Protein AF-A0A7S3UPH7-F1 (afdb_monomer)

Structure (mmCIF, N/CA/C/O backbone):
data_AF-A0A7S3UPH7-F1
#
_entry.id   AF-A0A7S3UPH7-F1
#
loop_
_atom_site.group_PDB
_atom_site.id
_atom_site.type_symbol
_atom_site.label_atom_id
_atom_site.label_alt_id
_atom_site.label_comp_id
_atom_site.label_asym_id
_atom_site.label_entity_id
_atom_site.label_seq_id
_atom_site.pdbx_PDB_ins_code
_atom_site.Cartn_x
_atom_site.Cartn_y
_atom_site.Cartn_z
_atom_site.occupancy
_atom_site.B_iso_or_equiv
_atom_site.auth_seq_id
_atom_site.auth_comp_id
_atom_site.auth_asym_id
_atom_site.auth_atom_id
_atom_site.pdbx_PDB_model_num
ATOM 1 N N . LEU A 1 1 ? -12.025 -10.334 21.588 1.00 50.66 1 LEU A N 1
ATOM 2 C CA . LEU A 1 1 ? -11.252 -10.452 22.847 1.00 50.66 1 LEU A CA 1
ATOM 3 C C . LEU A 1 1 ? -9.877 -9.791 22.739 1.00 50.66 1 LEU A C 1
ATOM 5 O O . LEU A 1 1 ? -9.652 -8.838 23.464 1.00 50.66 1 LEU A O 1
ATOM 9 N N . LEU A 1 2 ? -9.001 -10.217 21.817 1.00 60.66 2 LEU A N 1
ATOM 10 C CA . LEU A 1 2 ? -7.631 -9.678 21.707 1.00 60.66 2 LEU A CA 1
ATOM 11 C C . LEU A 1 2 ? -7.563 -8.175 21.372 1.00 60.66 2 LEU A C 1
ATOM 13 O O . LEU A 1 2 ? -6.743 -7.466 21.940 1.00 60.66 2 LEU A O 1
ATOM 17 N N . ARG A 1 3 ? -8.480 -7.670 20.536 1.00 70.00 3 ARG A N 1
ATOM 18 C CA . ARG A 1 3 ? -8.584 -6.235 20.213 1.00 70.00 3 ARG A CA 1
ATOM 19 C C . ARG A 1 3 ? -8.803 -5.348 21.447 1.00 70.00 3 ARG A C 1
ATOM 21 O O . ARG A 1 3 ? -8.104 -4.363 21.609 1.00 70.00 3 ARG A O 1
ATOM 28 N N . HIS A 1 4 ? -9.738 -5.711 22.326 1.00 75.38 4 HIS A N 1
ATOM 29 C CA . HIS A 1 4 ? -10.069 -4.894 23.504 1.00 75.38 4 HIS A CA 1
ATOM 30 C C . HIS A 1 4 ? -8.914 -4.873 24.514 1.00 75.38 4 HIS A C 1
ATOM 32 O O . HIS A 1 4 ? -8.723 -3.888 25.217 1.00 75.38 4 HIS A O 1
ATOM 38 N N . LEU A 1 5 ? -8.132 -5.958 24.570 1.00 76.75 5 LEU A N 1
ATOM 39 C CA . LEU A 1 5 ? -6.923 -6.008 25.385 1.00 76.75 5 LEU A CA 1
ATOM 40 C C . LEU A 1 5 ? -5.846 -5.071 24.822 1.00 76.75 5 LEU A C 1
ATOM 42 O O . LEU A 1 5 ? -5.235 -4.327 25.576 1.00 76.75 5 LEU A O 1
ATOM 46 N N . ALA A 1 6 ? -5.655 -5.054 23.500 1.00 82.75 6 ALA A N 1
ATOM 47 C CA . ALA A 1 6 ? -4.707 -4.139 22.869 1.00 82.75 6 ALA A CA 1
ATOM 48 C C . ALA A 1 6 ? -5.122 -2.665 22.999 1.00 82.75 6 ALA A C 1
ATOM 50 O O . ALA A 1 6 ? -4.272 -1.823 23.248 1.00 82.75 6 ALA A O 1
ATOM 51 N N . GLU A 1 7 ? -6.415 -2.343 22.900 1.00 86.38 7 GLU A N 1
ATOM 52 C CA . GLU A 1 7 ? -6.912 -0.978 23.136 1.00 86.38 7 GLU A CA 1
ATOM 53 C C . GLU A 1 7 ? -6.611 -0.495 24.569 1.00 86.38 7 GLU A C 1
ATOM 55 O O . GLU A 1 7 ? -6.237 0.662 24.754 1.00 86.38 7 GLU A O 1
ATOM 60 N N . HIS A 1 8 ? -6.707 -1.380 25.571 1.00 85.75 8 HIS A N 1
ATOM 61 C CA . HIS A 1 8 ? -6.351 -1.063 26.960 1.00 85.75 8 HIS A CA 1
ATOM 62 C C . HIS A 1 8 ? -4.856 -0.739 27.128 1.00 85.75 8 HIS A C 1
ATOM 64 O O . HIS A 1 8 ? -4.502 0.193 27.846 1.00 85.75 8 HIS A O 1
ATOM 70 N N . GLU A 1 9 ? -3.987 -1.468 26.424 1.00 89.56 9 GLU A N 1
ATOM 71 C CA . GLU A 1 9 ? -2.529 -1.275 26.454 1.00 89.56 9 GLU A CA 1
ATOM 72 C C . GLU A 1 9 ? -2.035 -0.159 25.512 1.00 89.56 9 GLU A C 1
ATOM 74 O O . GLU A 1 9 ? -0.846 0.155 25.487 1.00 89.56 9 GLU A O 1
ATOM 79 N N . MET A 1 10 ? -2.927 0.475 24.742 1.00 94.31 10 MET A N 1
ATOM 80 C CA . MET A 1 10 ? -2.599 1.566 23.813 1.00 94.31 10 MET A CA 1
ATOM 81 C C . MET A 1 10 ? -3.372 2.856 24.149 1.00 94.31 10 MET A C 1
ATOM 83 O O . MET A 1 10 ? -4.070 3.407 23.288 1.00 94.31 10 MET A O 1
ATOM 87 N N . PRO A 1 11 ? -3.244 3.389 25.384 1.00 94.50 11 PRO A N 1
ATOM 88 C CA . PRO A 1 11 ? -4.048 4.517 25.853 1.00 94.50 11 PRO A CA 1
ATOM 89 C C . PRO A 1 11 ? -3.832 5.789 25.028 1.00 94.50 11 PRO A C 1
ATOM 91 O O . PRO A 1 11 ? -4.777 6.550 24.847 1.00 94.50 11 PRO A O 1
ATOM 94 N N . GLY A 1 12 ? -2.630 5.994 24.476 1.00 96.06 12 GLY A N 1
ATOM 95 C CA . GLY A 1 12 ? -2.332 7.136 23.609 1.00 96.06 12 GLY A CA 1
ATOM 96 C C . GLY A 1 12 ? -3.228 7.175 22.370 1.00 96.06 12 GLY A C 1
ATOM 97 O O . GLY A 1 12 ? -3.894 8.176 22.133 1.00 96.06 12 GLY A O 1
ATOM 98 N N . LEU A 1 13 ? -3.340 6.058 21.639 1.00 95.81 13 LEU A N 1
ATOM 99 C CA . LEU A 1 13 ? -4.222 5.975 20.469 1.00 95.81 13 LEU A CA 1
ATOM 100 C C . LEU A 1 13 ? -5.694 6.131 20.856 1.00 95.81 13 LEU A C 1
ATOM 102 O O . LEU A 1 13 ? -6.461 6.756 20.125 1.00 95.81 13 LEU A O 1
ATOM 106 N N . MET A 1 14 ? -6.102 5.581 22.002 1.00 97.12 14 MET A N 1
ATOM 107 C CA . MET A 1 14 ? -7.482 5.728 22.467 1.00 97.12 14 MET A CA 1
ATOM 108 C C . MET A 1 14 ? -7.807 7.180 22.804 1.00 97.12 14 MET A C 1
ATOM 110 O O . MET A 1 14 ? -8.900 7.644 22.483 1.00 97.12 14 MET A O 1
ATOM 114 N N . GLU A 1 15 ? -6.868 7.911 23.401 1.00 97.25 15 GLU A N 1
ATOM 115 C CA . GLU A 1 15 ? -7.044 9.332 23.682 1.00 97.25 15 GLU A CA 1
ATOM 116 C C . GLU A 1 15 ? -7.050 10.163 22.397 1.00 97.25 15 GLU A C 1
ATOM 118 O O . GLU A 1 15 ? -7.950 10.977 22.219 1.00 97.25 15 GLU A O 1
ATOM 123 N N . THR A 1 16 ? -6.175 9.862 21.430 1.00 97.44 16 THR A N 1
ATOM 124 C CA . THR A 1 16 ? -6.208 10.487 20.096 1.00 97.44 16 THR A CA 1
ATOM 125 C C . THR A 1 16 ? -7.573 10.324 19.424 1.00 97.44 16 THR A C 1
ATOM 127 O O . THR A 1 16 ? -8.103 11.282 18.858 1.00 97.44 16 THR A O 1
ATOM 130 N N . ARG A 1 17 ? -8.189 9.134 19.510 1.00 97.31 17 ARG A N 1
ATOM 131 C CA . ARG A 1 17 ? -9.547 8.910 18.982 1.00 97.31 17 ARG A CA 1
ATOM 132 C C . ARG A 1 17 ? -10.585 9.779 19.688 1.00 97.31 17 ARG A C 1
ATOM 134 O O . ARG A 1 17 ? -11.460 10.321 19.019 1.00 97.31 17 ARG A O 1
ATOM 141 N N . LYS A 1 18 ? -10.517 9.906 21.017 1.00 97.12 18 LYS A N 1
ATOM 142 C CA . LYS A 1 18 ? -11.463 10.736 21.782 1.00 97.12 18 LYS A CA 1
ATOM 143 C C . LYS A 1 18 ? -11.302 12.217 21.463 1.00 97.12 18 LYS A C 1
ATOM 145 O O . LYS A 1 18 ? -12.300 12.896 21.247 1.00 97.12 18 LYS A O 1
ATOM 150 N N . GLU A 1 19 ? -10.064 12.694 21.428 1.00 97.88 19 GLU A N 1
ATOM 151 C CA . GLU A 1 19 ? -9.736 14.104 21.236 1.00 97.88 19 GLU A CA 1
ATOM 152 C C . GLU A 1 19 ? -10.062 14.568 19.810 1.00 97.88 19 GLU A C 1
ATOM 154 O O . GLU A 1 19 ? -10.733 15.583 19.623 1.00 97.88 19 GLU A O 1
ATOM 159 N N . TYR A 1 20 ? -9.656 13.798 18.796 1.00 97.94 20 TYR A N 1
ATOM 160 C CA . TYR A 1 20 ? -9.720 14.231 17.396 1.00 97.94 20 TYR A CA 1
ATOM 161 C C . TYR A 1 20 ? -10.798 13.536 16.563 1.00 97.94 20 TYR A C 1
ATOM 163 O O . TYR A 1 20 ? -11.095 13.981 15.453 1.00 97.94 20 TYR A O 1
ATOM 171 N N . GLY A 1 21 ? -11.432 12.480 17.080 1.00 97.31 21 GLY A N 1
ATOM 172 C CA . GLY A 1 21 ? -12.428 11.706 16.337 1.00 97.31 21 GLY A CA 1
ATOM 173 C C . GLY A 1 21 ? -13.601 12.556 15.853 1.00 97.31 21 GLY A C 1
ATOM 174 O O . GLY A 1 21 ? -13.990 12.457 14.697 1.00 97.31 21 GLY A O 1
ATOM 175 N N . ALA A 1 22 ? -14.132 13.467 16.673 1.00 97.75 22 ALA A N 1
ATOM 176 C CA . ALA A 1 22 ? -15.233 14.337 16.243 1.00 97.75 22 ALA A CA 1
ATOM 177 C C . ALA A 1 22 ? -14.817 15.346 15.154 1.00 97.75 22 ALA A C 1
ATOM 179 O O . ALA A 1 22 ? -15.627 15.700 14.298 1.00 97.75 22 ALA A O 1
ATOM 180 N N . ALA A 1 23 ? -13.557 15.792 15.172 1.00 98.06 23 ALA A N 1
ATOM 181 C CA . ALA A 1 23 ? -13.029 16.762 14.216 1.00 98.06 23 ALA A CA 1
ATOM 182 C C . ALA A 1 23 ? -12.715 16.145 12.842 1.00 98.06 23 ALA A C 1
ATOM 184 O O . ALA A 1 23 ? -12.657 16.877 11.857 1.00 98.06 23 ALA A O 1
ATOM 185 N N . GLN A 1 24 ? -12.542 14.817 12.769 1.00 97.94 24 GLN A N 1
ATOM 186 C CA . GLN A 1 24 ? -12.209 14.078 11.544 1.00 97.94 24 GLN A CA 1
ATOM 187 C C . GLN A 1 24 ? -11.037 14.714 10.760 1.00 97.94 24 GLN A C 1
ATOM 189 O O . GLN A 1 24 ? -11.186 15.034 9.576 1.00 97.94 24 GLN A O 1
ATOM 194 N N . PRO A 1 25 ? -9.867 14.941 11.390 1.00 97.75 25 PRO A N 1
ATOM 195 C CA . PRO A 1 25 ? -8.776 15.700 10.774 1.00 97.75 25 PRO A CA 1
ATOM 196 C C . PRO A 1 25 ? -8.183 15.031 9.526 1.00 97.75 25 PRO A C 1
ATOM 198 O O . PRO A 1 25 ? -7.598 15.714 8.691 1.00 97.75 25 PRO A O 1
ATOM 201 N N . LEU A 1 26 ? -8.347 13.714 9.376 1.00 97.81 26 LEU A N 1
ATOM 202 C CA . LEU A 1 26 ? -7.857 12.948 8.229 1.00 97.81 26 LEU A CA 1
ATOM 203 C C . LEU A 1 26 ? -8.949 12.702 7.180 1.00 97.81 26 LEU A C 1
ATOM 205 O O . LEU A 1 26 ? -8.767 11.892 6.270 1.00 97.81 26 LEU A O 1
ATOM 209 N N . LYS A 1 27 ? -10.093 13.390 7.275 1.00 98.00 27 LYS A N 1
ATOM 210 C CA . LYS A 1 27 ? -11.188 13.237 6.316 1.00 98.00 27 LYS A CA 1
ATOM 211 C C . LYS A 1 27 ? -10.717 13.502 4.887 1.00 98.00 27 LYS A C 1
ATOM 213 O O . LYS A 1 27 ? -10.291 14.602 4.549 1.00 98.00 27 LYS A O 1
ATOM 218 N N . GLY A 1 28 ? -10.875 12.492 4.033 1.00 95.81 28 GLY A N 1
ATOM 219 C CA . GLY A 1 28 ? -10.502 12.554 2.617 1.00 95.81 28 GLY A CA 1
ATOM 220 C C . GLY A 1 28 ? -9.034 12.227 2.328 1.00 95.81 28 GLY A C 1
ATOM 221 O O . GLY A 1 28 ? -8.675 12.128 1.154 1.00 95.81 28 GLY A O 1
ATOM 222 N N . VAL A 1 29 ? -8.219 12.007 3.364 1.00 97.06 29 VAL A N 1
ATOM 223 C CA . VAL A 1 29 ? -6.821 11.580 3.241 1.00 97.06 29 VAL A CA 1
ATOM 224 C C . VAL A 1 29 ? -6.769 10.073 2.985 1.00 97.06 29 VAL A C 1
ATOM 226 O O . VAL A 1 29 ? -7.408 9.283 3.685 1.00 97.06 29 VAL A O 1
ATOM 229 N N . ASN A 1 30 ? -6.011 9.674 1.968 1.00 97.56 30 ASN A N 1
ATOM 230 C CA . ASN A 1 30 ? -5.760 8.286 1.594 1.00 97.56 30 ASN A CA 1
ATOM 231 C C . ASN A 1 30 ? -4.386 7.874 2.130 1.00 97.56 30 ASN A C 1
ATOM 233 O O . ASN A 1 30 ? -3.373 8.444 1.726 1.00 97.56 30 ASN A O 1
ATOM 237 N N . ILE A 1 31 ? -4.352 6.906 3.042 1.00 98.00 31 ILE A N 1
ATOM 238 C CA . ILE A 1 31 ? -3.128 6.487 3.731 1.00 98.00 31 ILE A CA 1
ATOM 239 C C . ILE A 1 31 ? -2.794 5.049 3.352 1.00 98.00 31 ILE A C 1
ATOM 241 O O . ILE A 1 31 ? -3.605 4.143 3.569 1.00 98.00 31 ILE A O 1
ATOM 245 N N . THR A 1 32 ? -1.595 4.840 2.813 1.00 98.44 32 THR A N 1
ATOM 246 C CA . THR A 1 32 ? -1.023 3.498 2.660 1.00 98.44 32 THR A CA 1
ATOM 247 C C . THR A 1 32 ? -0.074 3.216 3.821 1.00 98.44 32 THR A C 1
ATOM 249 O O . THR A 1 32 ? 0.809 4.022 4.094 1.00 98.44 32 THR A O 1
ATOM 252 N N . GLY A 1 33 ? -0.244 2.081 4.495 1.00 97.31 33 GLY A N 1
ATOM 253 C CA . GLY A 1 33 ? 0.690 1.601 5.513 1.00 97.31 33 GLY A CA 1
ATOM 254 C C . GLY A 1 33 ? 1.460 0.359 5.068 1.00 97.31 33 GLY A C 1
ATOM 255 O O . GLY A 1 33 ? 0.881 -0.527 4.438 1.00 97.31 33 GLY A O 1
ATOM 256 N N . SER A 1 34 ? 2.739 0.301 5.433 1.00 96.12 34 SER A N 1
ATOM 257 C CA . SER A 1 34 ? 3.648 -0.838 5.263 1.00 96.12 34 SER A CA 1
ATOM 258 C C . SER A 1 34 ? 4.356 -1.109 6.592 1.00 96.12 34 SER A C 1
ATOM 260 O O . SER A 1 34 ? 5.519 -0.777 6.789 1.00 96.12 34 SER A O 1
ATOM 262 N N . LEU A 1 35 ? 3.593 -1.632 7.554 1.00 95.44 35 LEU A N 1
ATOM 263 C CA . LEU A 1 35 ? 4.048 -1.984 8.905 1.00 95.44 35 LEU A CA 1
ATOM 264 C C . LEU A 1 35 ? 3.620 -3.413 9.205 1.00 95.44 35 LEU A C 1
ATOM 266 O O . LEU A 1 35 ? 2.580 -3.854 8.712 1.00 95.44 35 LEU A O 1
ATOM 270 N N . HIS A 1 36 ? 4.339 -4.096 10.096 1.00 96.06 36 HIS A N 1
ATOM 271 C CA . HIS A 1 36 ? 3.973 -5.424 10.592 1.00 96.06 36 HIS A CA 1
ATOM 272 C C . HIS A 1 36 ? 2.469 -5.538 10.891 1.00 96.06 36 HIS A C 1
ATOM 274 O O . HIS A 1 36 ? 1.948 -4.845 11.769 1.00 96.06 36 HIS A O 1
ATOM 280 N N . MET A 1 37 ? 1.750 -6.425 10.196 1.00 95.94 37 MET A N 1
ATOM 281 C CA . MET A 1 37 ? 0.291 -6.541 10.333 1.00 95.94 37 MET A CA 1
ATOM 282 C C . MET A 1 37 ? -0.098 -7.346 11.586 1.00 95.94 37 MET A C 1
ATOM 284 O O . MET A 1 37 ? -0.436 -8.530 11.528 1.00 95.94 37 MET A O 1
ATOM 288 N N . THR A 1 38 ? -0.035 -6.689 12.743 1.00 95.06 38 THR A N 1
ATOM 289 C CA . THR A 1 38 ? -0.293 -7.251 14.080 1.00 95.06 38 THR A CA 1
ATOM 290 C C . THR A 1 38 ? -1.595 -6.724 14.690 1.00 95.06 38 THR A C 1
ATOM 292 O O . THR A 1 38 ? -2.251 -5.843 14.130 1.00 95.06 38 THR A O 1
ATOM 295 N N . ILE A 1 39 ? -1.981 -7.229 15.868 1.00 93.81 39 ILE A N 1
ATOM 296 C CA . ILE A 1 39 ? -3.110 -6.678 16.634 1.00 93.81 39 ILE A CA 1
ATOM 297 C C . ILE A 1 39 ? -2.900 -5.184 16.940 1.00 93.81 39 ILE A C 1
ATOM 299 O O . ILE A 1 39 ? -3.838 -4.403 16.796 1.00 93.81 39 ILE A O 1
ATOM 303 N N . GLN A 1 40 ? -1.689 -4.781 17.333 1.00 94.38 40 GLN A N 1
ATOM 304 C CA . GLN A 1 40 ? -1.347 -3.395 17.670 1.00 94.38 40 GLN A CA 1
ATOM 305 C C . GLN A 1 40 ? -1.487 -2.482 16.449 1.00 94.38 40 GLN A C 1
ATOM 307 O O . GLN A 1 40 ? -2.102 -1.419 16.526 1.00 94.38 40 GLN A O 1
ATOM 312 N N . THR A 1 41 ? -1.007 -2.942 15.294 1.00 95.38 41 THR A N 1
ATOM 313 C CA . THR A 1 41 ? -1.194 -2.246 14.014 1.00 95.38 41 THR A CA 1
ATOM 314 C C . THR A 1 41 ? -2.669 -2.160 13.636 1.00 95.38 41 THR A C 1
ATOM 316 O O . THR A 1 41 ? -3.114 -1.138 13.125 1.00 95.38 41 THR A O 1
ATOM 319 N N . GLY A 1 42 ? -3.473 -3.173 13.969 1.00 95.50 42 GLY A N 1
ATOM 320 C CA . GLY A 1 42 ? -4.927 -3.090 13.842 1.00 95.50 42 GLY A CA 1
ATOM 321 C C . GLY A 1 42 ? -5.531 -1.909 14.617 1.00 95.50 42 GLY A C 1
ATOM 322 O O . GLY A 1 42 ? -6.370 -1.185 14.081 1.00 95.50 42 GLY A O 1
ATOM 323 N N . VAL A 1 43 ? -5.061 -1.651 15.843 1.00 96.50 43 VAL A N 1
ATOM 324 C CA . VAL A 1 43 ? -5.488 -0.484 16.638 1.00 96.50 43 VAL A CA 1
ATOM 325 C C . VAL A 1 43 ? -5.036 0.828 15.985 1.00 96.50 43 VAL A C 1
ATOM 327 O O . VAL A 1 43 ? -5.800 1.797 15.970 1.00 96.50 43 VAL A O 1
ATOM 330 N N . LEU A 1 44 ? -3.838 0.883 15.401 1.00 96.94 44 LEU A N 1
ATOM 331 C CA . LEU A 1 44 ? -3.386 2.043 14.625 1.00 96.94 44 LEU A CA 1
ATOM 332 C C . LEU A 1 44 ? -4.285 2.299 13.403 1.00 96.94 44 LEU A C 1
ATOM 334 O O . LEU A 1 44 ? -4.813 3.401 13.266 1.00 96.94 44 LEU A O 1
ATOM 338 N N . ILE A 1 45 ? -4.531 1.283 12.571 1.00 97.44 45 ILE A N 1
ATOM 339 C CA . ILE A 1 45 ? -5.388 1.368 11.373 1.00 97.44 45 ILE A CA 1
ATOM 340 C C . ILE A 1 45 ? -6.776 1.903 11.726 1.00 97.44 45 ILE A C 1
ATOM 342 O O . ILE A 1 45 ? -7.276 2.844 11.111 1.00 97.44 45 ILE A O 1
ATOM 346 N N . GLU A 1 46 ? -7.396 1.329 12.754 1.00 96.88 46 GLU A N 1
ATOM 347 C CA . GLU A 1 46 ? -8.710 1.764 13.218 1.00 96.88 46 GLU A CA 1
ATOM 348 C C . GLU A 1 46 ? -8.690 3.180 13.800 1.00 96.88 46 GLU A C 1
ATOM 350 O O . GLU A 1 46 ? -9.701 3.870 13.744 1.00 96.88 46 GLU A O 1
ATOM 355 N N . THR A 1 47 ? -7.557 3.638 14.339 1.00 97.62 47 THR A N 1
ATOM 356 C CA . THR A 1 47 ? -7.402 5.029 14.784 1.00 97.62 47 THR A CA 1
ATOM 357 C C . THR A 1 47 ? -7.377 5.973 13.590 1.00 97.62 47 THR A C 1
ATOM 359 O O . THR A 1 47 ? -8.128 6.941 13.578 1.00 97.62 47 THR A O 1
ATOM 362 N N . LEU A 1 48 ? -6.591 5.670 12.554 1.00 98.12 48 LEU A N 1
ATOM 363 C CA . LEU A 1 48 ? -6.550 6.466 11.322 1.00 98.12 48 LEU A CA 1
ATOM 364 C C . LEU A 1 48 ? -7.939 6.562 10.673 1.00 98.12 48 LEU A C 1
ATOM 366 O O . LEU A 1 48 ? -8.386 7.654 10.317 1.00 98.12 48 LEU A O 1
ATOM 370 N N . GLN A 1 49 ? -8.651 5.435 10.593 1.00 97.75 49 GLN A N 1
ATOM 371 C CA . GLN A 1 49 ? -10.028 5.395 10.102 1.00 97.75 49 GLN A CA 1
ATOM 372 C C . GLN A 1 49 ? -10.981 6.199 10.997 1.00 97.75 49 GLN A C 1
ATOM 374 O O . GLN A 1 49 ? -11.775 6.986 10.484 1.00 97.75 49 GLN A O 1
ATOM 379 N N . ALA A 1 50 ? -10.861 6.082 12.325 1.00 97.31 50 ALA A N 1
ATOM 380 C CA . ALA A 1 50 ? -11.674 6.845 13.270 1.00 97.31 50 ALA A CA 1
ATOM 381 C C . ALA A 1 50 ? -11.411 8.355 13.190 1.00 97.31 50 ALA A C 1
ATOM 383 O O . ALA A 1 50 ? -12.282 9.137 13.559 1.00 97.31 50 ALA A O 1
ATOM 384 N N . LEU A 1 51 ? -10.246 8.773 12.692 1.00 98.31 51 LEU A N 1
ATOM 385 C CA . LEU A 1 51 ? -9.897 10.167 12.404 1.00 98.31 51 LEU A CA 1
ATOM 386 C C . LEU A 1 51 ? -10.327 10.615 10.989 1.00 98.31 51 LEU A C 1
ATOM 388 O O . LEU A 1 51 ? -10.126 11.779 10.637 1.00 98.31 51 LEU A O 1
ATOM 392 N N . GLY A 1 52 ? -10.937 9.731 10.194 1.00 97.75 52 GLY A N 1
ATOM 393 C CA . GLY A 1 52 ? -11.551 10.030 8.895 1.00 97.75 52 GLY A CA 1
ATOM 394 C C . GLY A 1 52 ? -10.756 9.595 7.661 1.00 97.75 52 GLY A C 1
ATOM 395 O O . GLY A 1 52 ? -11.197 9.866 6.539 1.00 97.75 52 GLY A O 1
ATOM 396 N N . ALA A 1 53 ? -9.608 8.934 7.835 1.00 98.19 53 ALA A N 1
ATOM 397 C CA . ALA A 1 53 ? -8.793 8.468 6.718 1.00 98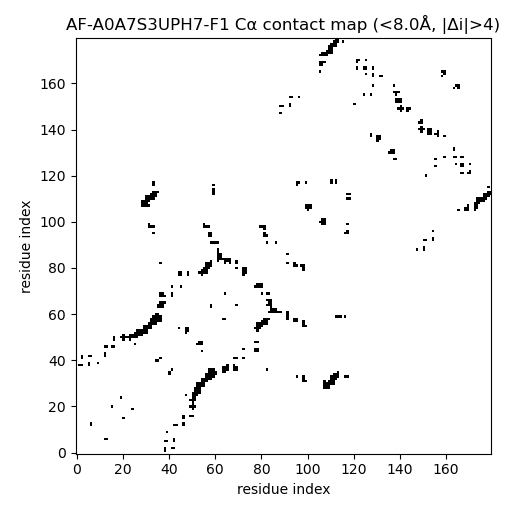.19 53 ALA A CA 1
ATOM 398 C C . ALA A 1 53 ? -9.447 7.291 5.979 1.00 98.19 53 ALA A C 1
ATOM 400 O O . ALA A 1 53 ? -10.134 6.457 6.571 1.00 98.19 53 ALA A O 1
ATOM 401 N N . THR A 1 54 ? -9.157 7.169 4.683 1.00 98.19 54 THR A N 1
ATOM 402 C CA . THR A 1 54 ? -9.301 5.892 3.969 1.00 98.19 54 THR A CA 1
ATOM 403 C C . THR A 1 54 ? -7.953 5.188 3.992 1.00 98.19 54 THR A C 1
ATOM 405 O O . THR A 1 54 ? -6.932 5.830 3.750 1.00 98.19 54 THR A O 1
ATOM 408 N N . VAL A 1 55 ? -7.931 3.885 4.284 1.00 98.38 55 VAL A N 1
ATOM 409 C CA . VAL A 1 55 ? -6.686 3.165 4.584 1.00 98.38 55 VAL A CA 1
ATOM 410 C C . VAL A 1 55 ? -6.520 1.915 3.711 1.00 98.38 55 VAL A C 1
ATOM 412 O O . VAL A 1 55 ? -7.461 1.136 3.515 1.00 98.38 55 VAL A O 1
ATOM 415 N N . ARG A 1 56 ? -5.301 1.710 3.205 1.00 98.56 56 ARG A N 1
ATOM 416 C CA . ARG A 1 56 ? -4.831 0.468 2.567 1.00 98.56 56 ARG A CA 1
ATOM 417 C C . ARG A 1 56 ? -3.547 0.013 3.259 1.00 98.56 56 ARG A C 1
ATOM 419 O O . ARG A 1 56 ? -2.748 0.858 3.645 1.00 98.56 56 ARG A O 1
ATOM 426 N N . TRP A 1 57 ? -3.352 -1.288 3.438 1.00 98.56 57 TRP A N 1
ATOM 427 C CA . TRP A 1 57 ? -2.260 -1.799 4.268 1.00 98.56 57 TRP A CA 1
ATOM 428 C C . TRP A 1 57 ? -1.625 -3.067 3.703 1.00 98.56 57 TRP A C 1
ATOM 430 O O . TRP A 1 57 ? -2.342 -3.957 3.239 1.00 98.56 57 TRP A O 1
ATOM 440 N N . CYS A 1 58 ? -0.303 -3.163 3.817 1.00 98.00 58 CYS A N 1
ATOM 441 C CA . CYS A 1 58 ? 0.479 -4.391 3.680 1.00 98.00 58 CYS A CA 1
ATOM 442 C C . CYS A 1 58 ? 1.412 -4.561 4.887 1.00 98.00 58 CYS A C 1
ATOM 444 O O . CYS A 1 58 ? 1.596 -3.642 5.687 1.00 98.00 58 CYS A O 1
ATOM 446 N N . SER A 1 59 ? 1.963 -5.761 5.046 1.00 96.06 59 SER A N 1
ATOM 447 C CA . SER A 1 59 ? 3.017 -6.011 6.031 1.00 96.06 59 SER A CA 1
ATOM 448 C C . SER A 1 59 ? 4.376 -5.561 5.482 1.00 96.06 59 SER A C 1
ATOM 450 O O . SER A 1 59 ? 4.545 -5.564 4.271 1.00 96.06 59 SER A O 1
ATOM 452 N N . CYS A 1 60 ? 5.343 -5.238 6.349 1.00 91.75 60 CYS A N 1
ATOM 453 C CA . CYS A 1 60 ? 6.753 -5.002 5.977 1.00 91.75 60 CYS A CA 1
ATOM 454 C C . CYS A 1 60 ? 7.652 -6.237 6.201 1.00 91.75 60 CYS A C 1
ATOM 456 O O . CYS A 1 60 ? 8.876 -6.174 6.120 1.00 91.75 60 CYS A O 1
ATOM 458 N N . ASN A 1 61 ? 7.063 -7.384 6.568 1.00 91.94 61 ASN A N 1
ATOM 459 C CA . ASN A 1 61 ? 7.810 -8.626 6.752 1.00 91.94 61 ASN A CA 1
ATOM 460 C C . ASN A 1 61 ? 6.921 -9.865 6.597 1.00 91.94 61 ASN A C 1
ATOM 462 O O . ASN A 1 61 ? 5.907 -9.995 7.300 1.00 91.94 61 ASN A O 1
ATOM 466 N N . ILE A 1 62 ? 7.392 -10.812 5.781 1.00 90.25 62 ILE A N 1
ATOM 467 C CA . ILE A 1 62 ? 6.701 -12.050 5.385 1.00 90.25 62 ILE A CA 1
ATOM 468 C C . ILE A 1 62 ? 6.269 -12.962 6.545 1.00 90.25 62 ILE A C 1
ATOM 470 O O . ILE A 1 62 ? 5.342 -13.756 6.403 1.00 90.25 62 ILE A O 1
ATOM 474 N N . PHE A 1 63 ? 6.893 -12.867 7.724 1.00 92.19 63 PHE A N 1
ATOM 475 C CA . PHE A 1 63 ? 6.559 -13.707 8.884 1.00 92.19 63 PHE A CA 1
ATOM 476 C C . PHE A 1 63 ? 5.804 -12.971 9.990 1.00 92.19 63 PHE A C 1
ATOM 478 O O . PHE A 1 63 ? 5.333 -13.606 10.941 1.00 92.19 63 PHE A O 1
ATOM 485 N N . SER A 1 64 ? 5.703 -11.648 9.901 1.00 90.12 64 SER A N 1
ATOM 486 C CA . SER A 1 64 ? 5.233 -10.810 11.009 1.00 90.12 64 SER A CA 1
ATOM 487 C C . SER A 1 64 ? 3.715 -10.705 11.116 1.00 90.12 64 SER A C 1
ATOM 489 O O . SER A 1 64 ? 3.197 -10.402 12.193 1.00 90.12 64 SER A O 1
ATOM 491 N N . THR A 1 65 ? 3.000 -11.007 10.032 1.00 94.31 65 THR A N 1
ATOM 492 C CA . THR A 1 65 ? 1.543 -10.941 10.002 1.00 94.31 65 THR A CA 1
ATOM 493 C C . THR A 1 65 ? 0.928 -11.873 11.045 1.00 94.31 65 THR A C 1
ATOM 495 O O . THR A 1 65 ? 1.306 -13.039 11.209 1.00 94.31 65 THR A O 1
ATOM 498 N N . GLN A 1 66 ? -0.051 -11.341 11.768 1.00 95.75 66 GLN A N 1
ATOM 499 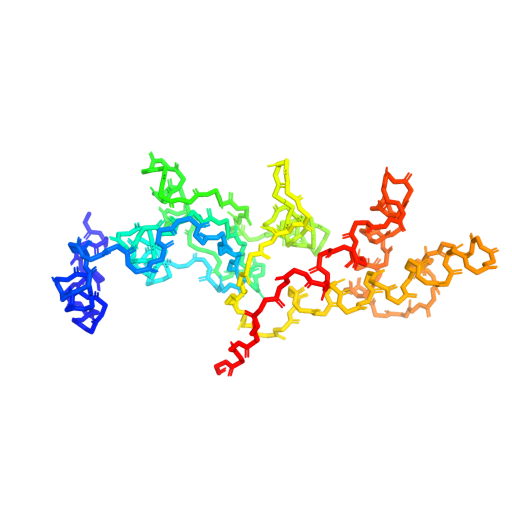C CA . GLN A 1 66 ? -0.977 -12.096 12.593 1.00 95.75 66 GLN A CA 1
ATOM 500 C C . GLN A 1 66 ? -2.295 -12.203 11.821 1.00 95.75 66 GLN A C 1
ATOM 502 O O . GLN A 1 66 ? -3.083 -11.260 11.812 1.00 95.75 66 GLN A O 1
ATOM 507 N N . ASP A 1 67 ? -2.559 -13.348 11.184 1.00 95.12 67 ASP A N 1
ATOM 508 C CA . ASP A 1 67 ? -3.681 -13.494 10.232 1.00 95.12 67 ASP A CA 1
ATOM 509 C C . ASP A 1 67 ? -5.048 -13.150 10.835 1.00 95.12 67 ASP A C 1
ATOM 511 O O . ASP A 1 67 ? -5.928 -12.608 10.169 1.00 95.12 67 ASP A O 1
ATOM 515 N N . HIS A 1 68 ? -5.230 -13.409 12.130 1.00 93.19 68 HIS A N 1
ATOM 516 C CA . HIS A 1 68 ? -6.451 -13.046 12.844 1.00 93.19 68 HIS A CA 1
ATOM 517 C C . HIS A 1 68 ? -6.616 -11.526 13.005 1.00 93.19 68 HIS A C 1
ATOM 519 O O . HIS A 1 68 ? -7.748 -11.046 13.004 1.00 93.19 68 HIS A O 1
ATOM 525 N N . ALA A 1 69 ? -5.522 -10.765 13.111 1.00 93.00 69 ALA A N 1
ATOM 526 C CA . ALA A 1 69 ? -5.557 -9.305 13.092 1.00 93.00 69 ALA A CA 1
ATOM 527 C C . ALA A 1 69 ? -5.883 -8.787 11.684 1.00 93.00 69 ALA A C 1
ATOM 529 O O . ALA A 1 69 ? -6.816 -8.000 11.531 1.00 93.00 69 ALA A O 1
ATOM 530 N N . ALA A 1 70 ? -5.191 -9.292 10.655 1.00 94.19 70 ALA A N 1
ATOM 531 C CA . ALA A 1 70 ? -5.447 -8.939 9.255 1.00 94.19 70 ALA A CA 1
ATOM 532 C C . ALA A 1 70 ? -6.911 -9.208 8.853 1.00 94.19 70 ALA A C 1
ATOM 534 O O . ALA A 1 70 ? -7.606 -8.324 8.348 1.00 94.19 70 ALA A O 1
ATOM 535 N N . SER A 1 71 ? -7.420 -10.403 9.170 1.00 94.81 71 SER A N 1
ATOM 536 C CA . SER A 1 71 ? -8.807 -10.797 8.904 1.00 94.81 71 SER A CA 1
ATOM 537 C C . SER A 1 71 ? -9.819 -9.932 9.661 1.00 94.81 71 SER A C 1
ATOM 539 O O . SER A 1 71 ? -10.851 -9.567 9.098 1.00 94.81 71 SER A O 1
ATOM 541 N N . ALA A 1 72 ? -9.535 -9.562 10.916 1.00 94.50 72 ALA A N 1
ATOM 542 C CA . ALA A 1 72 ? -10.420 -8.699 11.694 1.00 94.50 72 ALA A CA 1
ATOM 543 C C . ALA A 1 72 ? -10.556 -7.300 11.073 1.00 94.50 72 ALA A C 1
ATOM 545 O O . ALA A 1 72 ? -11.677 -6.806 10.963 1.00 94.50 72 ALA A O 1
ATOM 546 N N . ILE A 1 73 ? -9.450 -6.703 10.617 1.00 95.62 73 ILE A N 1
ATOM 547 C CA . ILE A 1 73 ? -9.445 -5.399 9.936 1.00 95.62 73 ILE A CA 1
ATOM 548 C C . ILE A 1 73 ? -10.204 -5.465 8.609 1.00 95.62 73 ILE A C 1
ATOM 550 O O . ILE A 1 73 ? -11.097 -4.651 8.367 1.00 95.62 73 ILE A O 1
ATOM 554 N N . ALA A 1 74 ? -9.926 -6.480 7.787 1.00 94.19 74 ALA A N 1
ATOM 555 C CA . ALA A 1 74 ? -10.627 -6.676 6.520 1.00 94.19 74 ALA A CA 1
ATOM 556 C C . ALA A 1 74 ? -12.141 -6.880 6.727 1.00 94.19 74 ALA A C 1
ATOM 558 O O . ALA A 1 74 ? -12.958 -6.265 6.041 1.00 94.19 74 ALA A O 1
ATOM 559 N N . LYS A 1 75 ? -12.533 -7.695 7.717 1.00 94.56 75 LYS A N 1
ATOM 560 C CA . LYS A 1 75 ? -13.942 -7.958 8.049 1.00 94.56 75 LYS A CA 1
ATOM 561 C C . LYS A 1 75 ? -14.655 -6.728 8.612 1.00 94.56 75 LYS A C 1
ATOM 563 O O . LYS A 1 75 ? -15.834 -6.537 8.325 1.00 94.56 75 LYS A O 1
ATOM 568 N N . ALA A 1 76 ? -13.964 -5.917 9.410 1.00 92.50 76 ALA A N 1
ATOM 569 C CA . ALA A 1 76 ? -14.492 -4.658 9.928 1.00 92.50 76 ALA A CA 1
ATOM 570 C C . ALA A 1 76 ? -14.584 -3.563 8.851 1.00 92.50 76 ALA A C 1
ATOM 572 O O . ALA A 1 76 ? -15.191 -2.526 9.105 1.00 92.50 76 ALA A O 1
ATOM 573 N N . GLN A 1 77 ? -13.996 -3.791 7.668 1.00 93.50 77 GLN A N 1
ATOM 574 C CA . GLN A 1 77 ? -13.923 -2.834 6.562 1.00 93.50 77 GLN A CA 1
ATOM 575 C C . GLN A 1 77 ? -13.274 -1.503 6.972 1.00 93.50 77 GLN A C 1
ATOM 577 O O . GLN A 1 77 ? -13.607 -0.442 6.447 1.00 93.50 77 GLN A O 1
ATOM 582 N N . THR A 1 78 ? -12.337 -1.556 7.922 1.00 92.62 78 THR A N 1
ATOM 583 C CA . THR A 1 78 ? -11.603 -0.377 8.400 1.00 92.62 78 THR A CA 1
ATOM 584 C C . THR A 1 78 ? -10.406 -0.051 7.507 1.00 92.62 78 THR A C 1
ATOM 586 O O . THR A 1 78 ? -10.014 1.109 7.423 1.00 92.62 78 THR A O 1
ATOM 589 N N . ALA A 1 79 ? -9.880 -1.043 6.780 1.00 97.00 79 ALA A N 1
ATOM 590 C CA . ALA A 1 79 ? -8.904 -0.873 5.706 1.00 97.00 79 ALA A CA 1
ATOM 591 C C . ALA A 1 79 ? -9.008 -1.997 4.663 1.00 97.00 79 ALA A C 1
ATOM 593 O O . ALA A 1 79 ? -9.518 -3.083 4.948 1.00 97.00 79 ALA A O 1
ATOM 594 N N . SER A 1 80 ? -8.467 -1.758 3.464 1.00 98.00 80 SER A N 1
ATOM 595 C CA . SER A 1 80 ? -8.103 -2.855 2.551 1.00 98.00 80 SER A CA 1
ATOM 596 C C . SER A 1 80 ? -6.756 -3.436 2.982 1.00 98.00 80 SER A C 1
ATOM 598 O O . SER A 1 80 ? -5.789 -2.683 3.063 1.00 98.00 80 SER A O 1
ATOM 600 N N . VAL A 1 81 ? -6.681 -4.740 3.247 1.00 97.62 81 VAL A N 1
ATOM 601 C CA . VAL A 1 81 ? -5.464 -5.397 3.755 1.00 97.62 81 VAL A CA 1
ATOM 602 C C . VAL A 1 81 ? -4.960 -6.428 2.751 1.00 97.62 81 VAL A C 1
ATOM 604 O O . VAL A 1 81 ? -5.724 -7.285 2.311 1.00 97.62 81 VAL A O 1
ATOM 607 N N . PHE A 1 82 ? -3.670 -6.348 2.435 1.00 98.25 82 PHE A N 1
ATOM 608 C CA . PHE A 1 82 ? -2.923 -7.278 1.590 1.00 98.25 82 PHE A CA 1
ATOM 609 C C . PHE A 1 82 ? -1.761 -7.812 2.425 1.00 98.25 82 PHE A C 1
ATOM 611 O O . PHE A 1 82 ? -0.661 -7.268 2.391 1.00 98.25 82 PHE A O 1
ATOM 618 N N . ALA A 1 83 ? -2.056 -8.775 3.29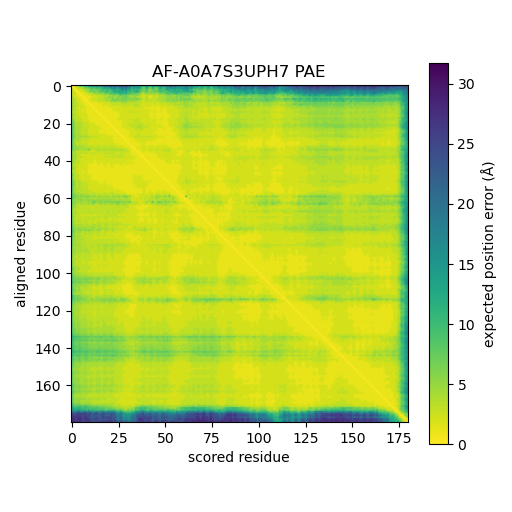5 1.00 97.81 83 ALA A N 1
ATOM 619 C CA . ALA A 1 83 ? -1.058 -9.374 4.169 1.00 97.81 83 ALA A CA 1
ATOM 620 C C . ALA A 1 83 ? -1.515 -10.752 4.666 1.00 97.81 83 ALA A C 1
ATOM 622 O O . ALA A 1 83 ? -2.664 -10.898 5.100 1.0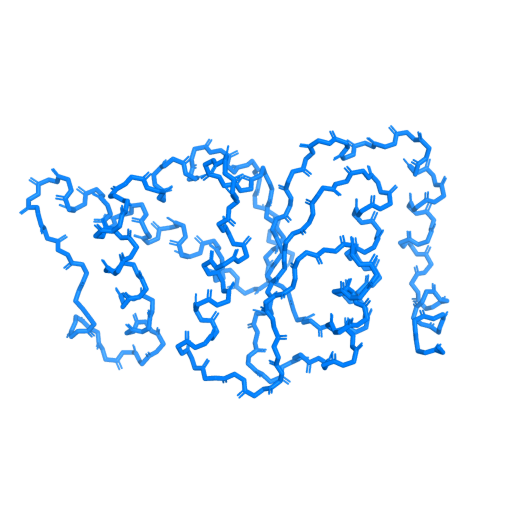0 97.81 83 ALA A O 1
ATOM 623 N N . TRP A 1 84 ? -0.611 -11.727 4.681 1.00 98.25 84 TRP A N 1
ATOM 624 C CA . TRP A 1 84 ? -0.763 -13.008 5.380 1.00 98.25 84 TRP A CA 1
ATOM 625 C C . TRP A 1 84 ? 0.575 -13.483 5.947 1.00 98.25 84 TRP A C 1
ATOM 627 O O . TRP A 1 84 ? 1.644 -12.967 5.628 1.00 98.25 84 TRP A O 1
ATOM 637 N N . LYS A 1 85 ? 0.537 -14.427 6.887 1.00 97.38 85 LYS A N 1
ATOM 638 C CA . LYS A 1 85 ? 1.749 -15.011 7.459 1.00 97.38 85 LYS A CA 1
ATOM 639 C C . LYS A 1 85 ? 2.336 -16.053 6.509 1.00 97.38 85 LYS A C 1
ATOM 641 O O . LYS A 1 85 ? 1.644 -16.981 6.100 1.00 97.38 85 LYS A O 1
ATOM 646 N N . GLY A 1 86 ? 3.640 -15.962 6.263 1.00 96.88 86 GLY A N 1
ATOM 647 C CA . GLY A 1 86 ? 4.372 -16.905 5.419 1.00 96.88 86 GLY A CA 1
ATOM 648 C C . GLY A 1 86 ? 4.280 -16.590 3.928 1.00 96.88 86 GLY A C 1
ATOM 649 O O . GLY A 1 86 ? 4.328 -17.521 3.131 1.00 96.88 86 GLY A O 1
ATOM 650 N N . GLU A 1 87 ? 4.139 -15.311 3.575 1.00 97.50 87 GLU A N 1
ATOM 651 C CA . GLU A 1 87 ? 4.262 -14.828 2.195 1.00 97.50 87 GLU A CA 1
ATOM 652 C C . GLU A 1 87 ? 5.584 -15.278 1.553 1.00 97.50 87 GLU A C 1
ATOM 654 O O . GLU A 1 87 ? 6.626 -15.357 2.219 1.00 97.50 87 GLU A O 1
ATOM 659 N N . THR A 1 88 ? 5.567 -15.528 0.244 1.00 98.12 88 THR A N 1
ATOM 660 C CA . THR A 1 88 ? 6.807 -15.522 -0.548 1.00 98.12 88 THR A CA 1
ATOM 661 C C . THR A 1 88 ? 7.286 -14.084 -0.786 1.00 98.12 88 THR A C 1
ATOM 663 O O . THR A 1 88 ? 6.550 -13.124 -0.559 1.00 98.12 88 THR A O 1
ATOM 666 N N . LEU A 1 89 ? 8.522 -13.899 -1.265 1.00 97.06 89 LEU A N 1
ATOM 667 C CA . LEU A 1 89 ? 9.012 -12.554 -1.606 1.00 97.06 89 LEU A CA 1
ATOM 668 C C . LEU A 1 89 ? 8.212 -11.935 -2.763 1.00 97.06 89 LEU A C 1
ATOM 670 O O . LEU A 1 89 ? 7.966 -10.734 -2.778 1.00 97.06 89 LEU A O 1
ATOM 674 N N . GLU A 1 90 ? 7.770 -12.743 -3.723 1.00 97.50 90 GLU A N 1
ATOM 675 C CA . GLU A 1 90 ? 6.921 -12.289 -4.823 1.00 97.50 90 GLU A CA 1
ATOM 676 C C . GLU A 1 90 ? 5.554 -11.812 -4.317 1.00 97.50 90 GLU A C 1
ATOM 678 O O . GLU A 1 90 ? 5.077 -10.755 -4.731 1.00 97.50 90 GLU A O 1
ATOM 683 N N . GLU A 1 91 ? 4.943 -12.561 -3.394 1.00 98.38 91 GLU A N 1
ATOM 684 C CA . GLU A 1 91 ? 3.678 -12.187 -2.753 1.00 98.38 91 GLU A CA 1
ATOM 685 C C . GLU A 1 91 ? 3.823 -10.907 -1.926 1.00 98.38 91 GLU A C 1
ATOM 687 O O . GLU A 1 91 ? 2.975 -10.022 -2.027 1.00 98.38 91 GLU A O 1
ATOM 692 N N . TYR A 1 92 ? 4.922 -10.770 -1.182 1.00 98.31 92 TYR A N 1
ATOM 693 C CA . TYR A 1 92 ? 5.252 -9.570 -0.415 1.00 98.31 92 TYR A CA 1
ATOM 694 C C . TYR A 1 92 ? 5.279 -8.314 -1.291 1.00 98.31 92 TYR A C 1
ATOM 696 O O . TYR A 1 92 ? 4.543 -7.356 -1.049 1.00 98.31 92 TYR A O 1
ATOM 704 N N . TRP A 1 93 ? 6.067 -8.330 -2.370 1.00 98.44 93 TRP A N 1
ATOM 705 C CA . TRP A 1 93 ? 6.170 -7.173 -3.263 1.00 98.44 93 TRP A CA 1
ATOM 706 C C . TRP A 1 93 ? 4.877 -6.916 -4.046 1.00 98.44 93 TRP A C 1
ATOM 708 O O . TRP A 1 93 ? 4.551 -5.758 -4.332 1.00 98.44 93 TRP A O 1
ATOM 718 N N . TRP A 1 94 ? 4.096 -7.961 -4.339 1.00 98.50 94 TRP A N 1
ATOM 719 C CA . TRP A 1 94 ? 2.743 -7.805 -4.869 1.00 98.50 94 TRP A CA 1
ATOM 720 C C . TRP A 1 94 ? 1.823 -7.099 -3.864 1.00 98.50 94 TRP A C 1
ATOM 722 O O . TRP A 1 94 ? 1.138 -6.144 -4.240 1.00 98.50 94 TRP A O 1
ATOM 732 N N . CYS A 1 95 ? 1.837 -7.506 -2.591 1.00 98.62 95 CYS A N 1
ATOM 733 C CA . CYS A 1 95 ? 1.077 -6.875 -1.511 1.00 98.62 95 CYS A CA 1
ATOM 734 C C . CYS A 1 95 ? 1.434 -5.390 -1.371 1.00 98.62 95 CYS A C 1
ATOM 736 O O . CYS A 1 95 ? 0.528 -4.552 -1.303 1.00 98.62 95 CYS A O 1
ATOM 738 N N . THR A 1 96 ? 2.725 -5.049 -1.420 1.00 98.50 96 THR A N 1
ATOM 739 C CA . THR A 1 96 ? 3.211 -3.660 -1.397 1.00 98.50 96 THR A CA 1
ATOM 740 C C . THR A 1 96 ? 2.656 -2.852 -2.571 1.00 98.50 96 THR A C 1
ATOM 742 O O . THR A 1 96 ? 2.109 -1.761 -2.377 1.00 98.50 96 THR A O 1
ATOM 745 N N . GLU A 1 97 ? 2.694 -3.393 -3.795 1.00 98.50 97 GLU A N 1
ATOM 746 C CA . GLU A 1 97 ? 2.088 -2.725 -4.952 1.00 98.50 97 GLU A CA 1
ATOM 747 C C . GLU A 1 97 ? 0.567 -2.55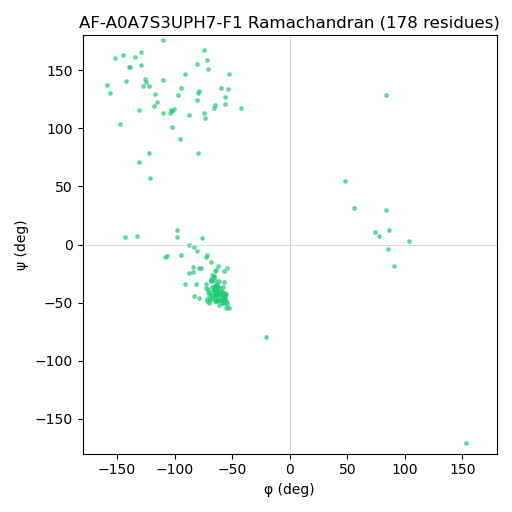4 -4.786 1.00 98.50 97 GLU A C 1
ATOM 749 O O . GLU A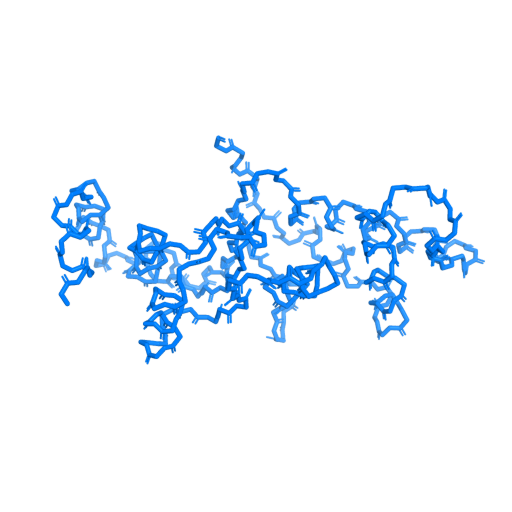 1 97 ? 0.032 -1.483 -5.096 1.00 98.50 97 GLU A O 1
ATOM 754 N N . GLN A 1 98 ? -0.148 -3.568 -4.287 1.00 98.50 98 GLN A N 1
ATOM 755 C CA . GLN A 1 98 ? -1.596 -3.477 -4.070 1.00 98.50 98 GLN A CA 1
ATOM 756 C C . GLN A 1 98 ? -1.955 -2.421 -3.020 1.00 98.50 98 GLN A C 1
ATOM 758 O O . GLN A 1 98 ? -2.911 -1.659 -3.217 1.00 98.50 98 GLN A O 1
ATOM 763 N N . ALA A 1 99 ? -1.196 -2.338 -1.927 1.00 98.31 99 ALA A N 1
ATOM 764 C CA . ALA A 1 99 ? -1.405 -1.347 -0.879 1.00 98.31 99 ALA A CA 1
ATOM 765 C C . ALA A 1 99 ? -1.172 0.085 -1.393 1.00 98.31 99 ALA A C 1
ATOM 767 O O . ALA A 1 99 ? -1.930 0.990 -1.034 1.00 98.31 99 ALA A O 1
ATOM 768 N N . LEU A 1 100 ? -0.195 0.285 -2.285 1.00 98.19 100 LEU A N 1
ATOM 769 C CA . LEU A 1 100 ? 0.107 1.572 -2.930 1.00 98.19 100 LEU A CA 1
ATOM 770 C C . LEU A 1 100 ? -0.832 1.929 -4.092 1.00 98.19 100 LEU A C 1
ATOM 772 O O . LEU A 1 100 ? -0.935 3.095 -4.472 1.00 98.19 100 LEU A O 1
ATOM 776 N N . THR A 1 101 ? -1.527 0.955 -4.676 1.00 97.88 101 THR A N 1
ATOM 777 C CA . THR A 1 101 ? -2.410 1.185 -5.827 1.00 97.88 101 THR A CA 1
ATOM 778 C C . THR A 1 101 ? -3.812 1.577 -5.365 1.00 97.88 101 THR A C 1
ATOM 780 O O . THR A 1 101 ? -4.559 0.756 -4.832 1.00 97.88 101 THR A O 1
ATOM 783 N N . TRP A 1 102 ? -4.194 2.832 -5.612 1.00 97.12 102 TRP A N 1
ATOM 784 C CA . TRP A 1 102 ? -5.495 3.390 -5.237 1.00 97.12 102 TRP A CA 1
ATOM 785 C C . TRP A 1 102 ? -6.421 3.515 -6.452 1.00 97.12 102 TRP A C 1
ATOM 787 O O . TRP A 1 102 ? -6.156 4.334 -7.332 1.00 97.12 102 TRP A O 1
ATOM 797 N N . PRO A 1 103 ? -7.528 2.751 -6.530 1.00 94.31 103 PRO A N 1
ATOM 798 C CA . PRO A 1 103 ? -8.445 2.835 -7.663 1.00 94.31 103 PRO A CA 1
ATOM 799 C C . PRO A 1 103 ? -8.972 4.259 -7.890 1.00 94.31 103 PRO A C 1
ATOM 801 O O . PRO A 1 103 ? -9.508 4.888 -6.979 1.00 94.31 103 PRO A O 1
ATOM 804 N N . GLY A 1 104 ? -8.823 4.761 -9.119 1.00 94.81 104 GLY A N 1
ATOM 805 C CA . GLY A 1 104 ? -9.267 6.106 -9.506 1.00 94.81 104 GLY A CA 1
ATOM 806 C C . GLY A 1 104 ? -8.396 7.256 -8.986 1.00 94.81 104 GLY A C 1
ATOM 807 O O . GLY A 1 104 ? -8.812 8.409 -9.081 1.00 94.81 104 GLY A O 1
ATOM 808 N N . LYS A 1 105 ? -7.213 6.967 -8.431 1.00 95.25 105 LYS A N 1
ATOM 809 C CA . LYS A 1 105 ? -6.249 7.952 -7.922 1.00 95.25 105 LYS A CA 1
ATOM 810 C C . LYS A 1 105 ? -4.840 7.608 -8.407 1.00 95.25 105 LYS A C 1
ATOM 812 O O . LYS A 1 105 ? -4.562 6.472 -8.775 1.00 95.25 105 LYS A O 1
ATOM 817 N N . ASP A 1 106 ? -3.943 8.585 -8.349 1.00 95.19 106 ASP A N 1
ATOM 818 C CA . ASP A 1 106 ? -2.533 8.397 -8.712 1.00 95.19 106 ASP A CA 1
ATOM 819 C C . ASP A 1 106 ? -1.689 7.753 -7.595 1.00 95.19 106 ASP A C 1
ATOM 821 O O . ASP A 1 106 ? -0.531 7.418 -7.819 1.00 95.19 106 ASP A O 1
ATOM 825 N N . GLY A 1 107 ? -2.259 7.545 -6.404 1.00 95.81 107 GLY A N 1
ATOM 826 C CA . GLY A 1 107 ? -1.579 6.949 -5.255 1.00 95.81 107 GLY A CA 1
ATOM 827 C C . GLY A 1 107 ? -2.170 7.397 -3.915 1.00 95.81 107 GLY A C 1
ATOM 828 O O . GLY A 1 107 ? -3.231 8.034 -3.906 1.00 95.81 107 GLY A O 1
ATOM 829 N N . PRO A 1 108 ? -1.503 7.068 -2.791 1.00 96.88 108 PRO A N 1
ATOM 830 C CA . PRO A 1 108 ? -1.858 7.607 -1.484 1.00 96.88 108 PRO A CA 1
ATOM 831 C C . PRO A 1 108 ? -1.487 9.092 -1.362 1.00 96.88 108 PRO A C 1
ATOM 833 O O . PRO A 1 108 ? -0.610 9.597 -2.067 1.00 96.88 108 PRO A O 1
ATOM 836 N N . ASP A 1 109 ? -2.135 9.777 -0.419 1.00 96.12 109 ASP A N 1
ATOM 837 C CA . ASP A 1 109 ? -1.756 11.126 0.009 1.00 96.12 109 ASP A CA 1
ATOM 838 C C . ASP A 1 109 ? -0.602 11.081 1.024 1.00 96.12 109 ASP A C 1
ATOM 840 O O . ASP A 1 109 ? 0.243 11.974 1.026 1.00 96.12 109 ASP A O 1
ATOM 844 N N . MET A 1 110 ? -0.559 10.045 1.872 1.00 96.19 110 MET A N 1
ATOM 845 C CA . MET A 1 110 ? 0.458 9.833 2.911 1.00 96.19 110 MET A CA 1
ATOM 846 C C . MET A 1 110 ? 0.857 8.357 3.004 1.00 96.19 110 MET A C 1
ATOM 848 O O . MET A 1 110 ? 0.049 7.467 2.717 1.00 96.19 110 MET A O 1
ATOM 852 N N . ILE A 1 111 ? 2.089 8.103 3.446 1.00 96.00 111 ILE A N 1
ATOM 853 C CA . ILE A 1 111 ? 2.615 6.756 3.685 1.00 96.00 111 ILE A CA 1
ATOM 854 C C . ILE A 1 111 ? 3.068 6.649 5.140 1.00 96.00 111 ILE A C 1
ATOM 856 O O . ILE A 1 111 ? 3.719 7.558 5.647 1.00 96.00 111 ILE A O 1
ATOM 860 N N . VAL A 1 112 ? 2.733 5.531 5.782 1.00 95.50 112 VAL A N 1
ATOM 861 C CA . VAL A 1 112 ? 3.344 5.102 7.047 1.00 95.50 112 VAL A CA 1
ATOM 862 C C . VAL A 1 112 ? 4.193 3.877 6.721 1.00 95.50 112 VAL A C 1
ATOM 864 O O . VAL A 1 112 ? 3.645 2.860 6.295 1.00 95.50 112 VAL A O 1
ATOM 867 N N . ASP A 1 113 ? 5.511 3.986 6.842 1.00 93.38 113 ASP A N 1
ATOM 868 C CA . ASP A 1 113 ? 6.458 2.978 6.350 1.00 93.38 113 ASP A CA 1
ATOM 869 C C . ASP A 1 113 ? 7.375 2.519 7.48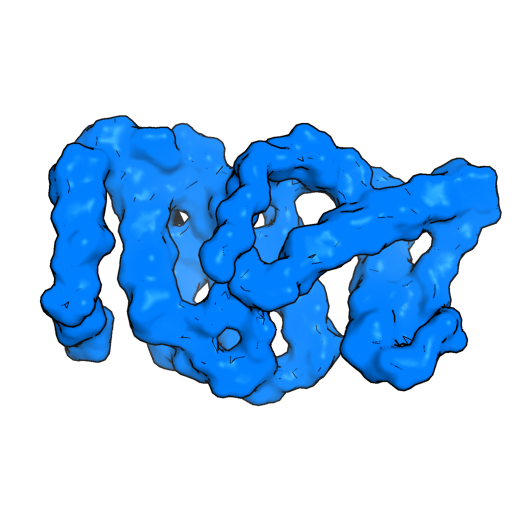7 1.00 93.38 113 ASP A C 1
ATOM 871 O O . ASP A 1 113 ? 7.810 3.329 8.301 1.00 93.38 113 ASP A O 1
ATOM 875 N N . ASP A 1 114 ? 7.666 1.224 7.538 1.00 90.44 114 ASP A N 1
ATOM 876 C CA . ASP A 1 114 ? 8.614 0.617 8.473 1.00 90.44 114 ASP A CA 1
ATOM 877 C C . ASP A 1 114 ? 9.559 -0.273 7.663 1.00 90.44 114 ASP A C 1
ATOM 879 O O . ASP A 1 114 ? 9.130 -1.206 6.984 1.00 90.44 114 ASP A O 1
ATOM 883 N N . GLY A 1 115 ? 10.844 0.085 7.655 1.00 86.94 115 GLY A N 1
ATOM 884 C CA . GLY A 1 115 ? 11.865 -0.511 6.787 1.00 86.94 115 GLY A CA 1
ATOM 885 C C . GLY A 1 115 ? 12.049 0.191 5.434 1.00 86.94 115 GLY A C 1
ATOM 886 O O . GLY A 1 115 ? 13.118 0.074 4.838 1.00 86.94 115 GLY A O 1
ATOM 887 N N . GLY A 1 116 ? 11.075 0.993 4.988 1.00 92.62 116 GLY A N 1
ATOM 888 C CA . GLY A 1 116 ? 11.216 1.876 3.824 1.00 92.62 116 GLY A CA 1
ATOM 889 C C . GLY A 1 116 ? 10.918 1.230 2.466 1.00 92.62 116 GLY A C 1
ATOM 890 O O . GLY A 1 116 ? 11.241 1.825 1.436 1.00 92.62 116 GLY A O 1
ATOM 891 N N . ASP A 1 117 ? 10.323 0.035 2.427 1.00 95.56 117 ASP A N 1
ATOM 892 C CA . ASP A 1 117 ? 10.093 -0.720 1.188 1.00 95.56 117 ASP A CA 1
ATOM 893 C C . ASP A 1 117 ? 9.014 -0.103 0.292 1.00 95.56 117 ASP A C 1
ATOM 895 O O . ASP A 1 117 ? 9.175 -0.053 -0.934 1.00 95.56 117 ASP A O 1
ATOM 899 N N . ALA A 1 118 ? 7.935 0.430 0.875 1.00 96.38 118 ALA A N 1
ATOM 900 C CA . ALA A 1 118 ? 6.918 1.136 0.098 1.00 96.38 118 ALA A CA 1
ATOM 901 C C . ALA A 1 118 ? 7.515 2.401 -0.534 1.00 96.38 118 ALA A C 1
ATOM 903 O O . ALA A 1 118 ? 7.302 2.693 -1.716 1.00 96.38 118 ALA A O 1
ATOM 904 N N . THR A 1 119 ? 8.335 3.118 0.234 1.00 96.00 119 THR A N 1
ATOM 905 C CA . THR A 1 119 ? 9.105 4.260 -0.247 1.00 96.00 119 THR A CA 1
ATOM 906 C C . THR A 1 119 ? 10.082 3.841 -1.344 1.00 96.00 119 THR A C 1
ATOM 908 O O . THR A 1 119 ? 10.107 4.473 -2.402 1.00 96.00 119 THR A O 1
ATOM 911 N N . LEU A 1 120 ? 10.855 2.771 -1.147 1.00 97.06 120 LEU A N 1
ATOM 912 C CA . LEU A 1 120 ? 11.805 2.249 -2.130 1.00 97.06 120 LEU A CA 1
ATOM 913 C C . LEU A 1 120 ? 11.116 1.929 -3.454 1.00 97.06 120 LEU A C 1
ATOM 915 O O . LEU A 1 120 ? 11.628 2.320 -4.503 1.00 97.06 120 LEU A O 1
ATOM 919 N N . LEU A 1 121 ? 9.948 1.285 -3.421 1.00 98.12 121 LEU A N 1
ATOM 920 C CA . LEU A 1 121 ? 9.228 0.902 -4.632 1.00 98.12 121 LEU A CA 1
ATOM 921 C C . LEU A 1 121 ? 8.796 2.123 -5.462 1.00 98.12 121 LEU A C 1
ATOM 923 O O . LEU A 1 121 ? 8.906 2.097 -6.686 1.00 98.12 121 LEU A O 1
ATOM 927 N N . ILE A 1 122 ? 8.390 3.223 -4.817 1.00 97.94 122 ILE A N 1
ATOM 928 C CA . ILE A 1 122 ? 8.047 4.491 -5.497 1.00 97.94 122 ILE A CA 1
ATOM 929 C C . ILE A 1 122 ? 9.301 5.167 -6.080 1.00 97.94 122 ILE A C 1
ATOM 931 O O . ILE A 1 122 ? 9.321 5.515 -7.263 1.00 97.94 122 ILE A O 1
ATOM 935 N N . HIS A 1 123 ? 10.336 5.304 -5.235 1.00 97.31 123 HIS A N 1
ATOM 936 C CA . HIS A 1 123 ? 11.773 5.425 -5.554 1.00 97.31 123 HIS A CA 1
ATOM 937 C C . HIS A 1 123 ? 12.150 4.898 -6.933 1.00 97.31 123 HIS A C 1
ATOM 939 O O . HIS A 1 123 ? 12.372 5.604 -7.923 1.00 97.31 123 HIS A O 1
ATOM 945 N N . GLU A 1 124 ? 12.252 3.585 -6.929 1.00 98.19 124 GLU A N 1
ATOM 946 C CA . GLU A 1 124 ? 12.779 2.796 -8.009 1.00 98.19 124 GLU A CA 1
ATOM 947 C C . GLU A 1 124 ? 11.816 2.796 -9.196 1.00 98.19 124 GLU A C 1
ATOM 949 O O . GLU A 1 124 ? 12.255 2.982 -10.327 1.00 98.19 124 GLU A O 1
ATOM 954 N N . GLY A 1 125 ? 10.506 2.697 -8.958 1.00 98.38 125 GLY A N 1
ATOM 955 C CA . GLY A 1 125 ? 9.493 2.737 -10.008 1.00 98.38 125 GLY A CA 1
ATOM 956 C C . GLY A 1 125 ? 9.576 4.002 -10.854 1.00 98.38 125 GLY A C 1
ATOM 957 O O . GLY A 1 125 ? 9.659 3.909 -12.077 1.00 98.38 125 GLY A O 1
ATOM 958 N N . LYS A 1 126 ? 9.671 5.180 -10.225 1.00 98.19 126 LYS A N 1
ATOM 959 C CA . LYS A 1 126 ? 9.856 6.447 -10.949 1.00 98.19 126 LYS A CA 1
ATOM 960 C C . LYS A 1 126 ? 11.146 6.441 -11.776 1.00 98.19 126 LYS A C 1
ATOM 962 O O . LYS A 1 126 ? 11.126 6.804 -12.949 1.00 98.19 126 LYS A O 1
ATOM 967 N N . ARG A 1 127 ? 12.267 6.005 -11.189 1.00 98.06 127 ARG A N 1
ATOM 968 C CA . ARG A 1 127 ? 13.564 5.932 -11.887 1.00 98.06 127 ARG A CA 1
ATOM 969 C C . ARG A 1 127 ? 13.500 5.015 -13.112 1.00 98.06 127 ARG A C 1
ATOM 971 O O . ARG A 1 127 ? 14.084 5.317 -14.151 1.00 98.06 127 ARG A O 1
ATOM 978 N N . ARG A 1 128 ? 12.806 3.883 -12.988 1.00 98.06 128 ARG A N 1
ATOM 979 C CA . ARG A 1 128 ? 12.635 2.908 -14.070 1.00 98.06 128 ARG A CA 1
ATOM 980 C C . ARG A 1 128 ? 11.687 3.408 -15.156 1.00 98.06 128 ARG A C 1
ATOM 982 O O . ARG A 1 128 ? 11.977 3.200 -16.329 1.00 98.06 128 ARG A O 1
ATOM 989 N N . GLU A 1 129 ? 10.628 4.125 -14.796 1.00 98.56 129 GLU A N 1
ATOM 990 C CA . GLU A 1 129 ? 9.766 4.817 -15.763 1.00 98.56 129 GLU A CA 1
ATOM 991 C C . GLU A 1 129 ? 10.520 5.904 -16.540 1.00 98.56 129 GLU A C 1
ATOM 993 O O . GLU A 1 129 ? 10.348 6.014 -17.751 1.00 98.56 129 GLU A O 1
ATOM 998 N N . GLU A 1 130 ? 11.400 6.671 -15.888 1.00 98.06 130 GLU A N 1
ATOM 999 C CA . GLU A 1 130 ? 12.242 7.674 -16.558 1.00 98.06 130 GLU A CA 1
ATOM 1000 C C . GLU A 1 130 ? 13.202 7.036 -17.576 1.00 98.06 130 GLU A C 1
ATOM 1002 O O . GLU A 1 130 ? 13.371 7.562 -18.679 1.00 98.06 130 GLU A O 1
ATOM 1007 N N . ALA A 1 131 ? 13.800 5.887 -17.240 1.00 97.75 131 ALA A N 1
ATOM 1008 C CA . ALA A 1 131 ? 14.615 5.116 -18.179 1.00 97.75 131 ALA A CA 1
ATOM 1009 C C . ALA A 1 131 ? 13.770 4.593 -19.353 1.00 97.75 131 ALA A C 1
ATOM 1011 O O . ALA A 1 131 ? 14.110 4.829 -20.512 1.00 97.75 131 ALA A O 1
ATOM 1012 N N . PHE A 1 132 ? 12.620 3.980 -19.062 1.00 98.31 132 PHE A N 1
ATOM 1013 C CA . PHE A 1 132 ? 11.707 3.471 -20.083 1.00 98.31 132 PHE A CA 1
ATOM 1014 C C . PHE A 1 132 ? 11.219 4.574 -21.034 1.00 98.31 132 PHE A C 1
ATOM 1016 O O . PHE A 1 132 ? 11.204 4.385 -22.248 1.00 98.31 132 PHE A O 1
ATOM 1023 N N . ALA A 1 133 ? 10.885 5.757 -20.515 1.00 98.12 133 ALA A N 1
ATOM 1024 C CA . ALA A 1 133 ? 10.472 6.898 -21.327 1.00 98.12 133 ALA A CA 1
ATOM 1025 C C . ALA A 1 133 ? 11.599 7.438 -22.225 1.00 98.12 133 ALA A C 1
ATOM 1027 O O . ALA A 1 133 ? 11.322 8.019 -23.276 1.00 98.12 133 ALA A O 1
ATOM 1028 N N . LYS A 1 134 ? 12.863 7.268 -21.819 1.00 97.69 134 LYS A N 1
ATOM 1029 C CA . LYS A 1 134 ? 14.032 7.748 -22.562 1.00 97.69 134 LYS A CA 1
ATOM 1030 C C . LYS A 1 134 ? 14.400 6.838 -23.732 1.00 97.69 134 LYS A C 1
ATOM 1032 O O . LYS A 1 134 ? 14.704 7.349 -24.809 1.00 97.69 134 LYS A O 1
ATOM 1037 N N . ASP A 1 135 ? 14.431 5.525 -23.519 1.00 97.31 135 ASP A N 1
ATOM 1038 C CA . ASP A 1 135 ? 14.976 4.574 -24.501 1.00 97.31 135 ASP A CA 1
ATOM 1039 C C . ASP A 1 135 ? 14.230 3.230 -24.591 1.00 97.31 135 ASP A C 1
ATOM 1041 O O . ASP A 1 135 ? 14.647 2.342 -25.333 1.00 97.31 135 ASP A O 1
ATOM 1045 N N . GLY A 1 136 ? 13.102 3.077 -23.894 1.00 96.81 136 GLY A N 1
ATOM 1046 C CA . GLY A 1 136 ? 12.306 1.849 -23.891 1.00 96.81 136 GLY A CA 1
ATOM 1047 C C . GLY A 1 136 ? 12.877 0.728 -23.019 1.00 96.81 136 GLY A C 1
ATOM 1048 O O . GLY A 1 136 ? 12.344 -0.384 -23.048 1.00 96.81 136 GLY A O 1
ATOM 1049 N N . THR A 1 137 ? 13.930 0.986 -22.235 1.00 96.62 137 THR A N 1
ATOM 1050 C CA . THR A 1 137 ? 14.514 -0.016 -21.335 1.00 96.62 137 THR A CA 1
ATOM 1051 C C . THR A 1 137 ? 13.527 -0.402 -20.239 1.00 96.62 137 THR A C 1
ATOM 1053 O O . THR A 1 137 ? 13.109 0.426 -19.430 1.00 96.62 137 THR A O 1
ATOM 1056 N N . LEU A 1 138 ? 13.173 -1.685 -20.192 1.00 97.38 138 LEU A N 1
ATOM 1057 C CA . LEU A 1 138 ? 12.390 -2.268 -19.107 1.00 97.38 138 LEU A CA 1
ATOM 1058 C C . LEU A 1 138 ? 13.318 -2.821 -18.017 1.00 97.38 138 LEU A C 1
ATOM 1060 O O . LEU A 1 138 ? 14.364 -3.368 -18.367 1.00 97.38 138 LEU A O 1
ATOM 1064 N N . PRO A 1 139 ? 12.921 -2.770 -16.731 1.00 97.00 139 PRO A N 1
ATOM 1065 C CA . PRO A 1 139 ? 13.643 -3.451 -15.660 1.00 97.00 139 PRO A CA 1
ATOM 1066 C C . PRO A 1 139 ? 13.835 -4.937 -15.973 1.00 97.00 139 PRO A C 1
ATOM 1068 O O . PRO A 1 139 ? 12.880 -5.612 -16.380 1.00 97.00 139 PRO A O 1
ATOM 1071 N N . ASP A 1 140 ? 15.046 -5.450 -15.778 1.00 96.81 140 ASP A N 1
ATOM 1072 C CA . ASP A 1 140 ? 15.360 -6.869 -15.930 1.00 96.81 140 ASP A CA 1
ATOM 1073 C C . ASP A 1 140 ? 15.841 -7.461 -14.590 1.00 96.81 140 ASP A C 1
ATOM 1075 O O . ASP A 1 140 ? 16.868 -7.033 -14.061 1.00 96.81 140 ASP A O 1
ATOM 1079 N N . PRO A 1 141 ? 15.141 -8.461 -14.020 1.00 96.00 141 PRO A N 1
ATOM 1080 C CA . PRO A 1 141 ? 15.590 -9.168 -12.819 1.00 96.00 141 PRO A CA 1
ATOM 1081 C C . PRO A 1 141 ? 17.001 -9.773 -12.922 1.00 96.00 141 PRO A C 1
ATOM 1083 O O . PRO A 1 141 ? 17.620 -10.042 -11.895 1.00 96.00 141 PRO A O 1
ATOM 1086 N N . ALA A 1 142 ? 17.539 -9.983 -14.127 1.00 96.38 142 ALA A N 1
ATOM 1087 C CA . ALA A 1 142 ? 18.916 -10.435 -14.323 1.00 96.38 142 ALA A CA 1
ATOM 1088 C C . ALA A 1 142 ? 19.985 -9.360 -14.015 1.00 96.38 142 ALA A C 1
ATOM 1090 O O . ALA A 1 142 ? 21.168 -9.683 -13.968 1.00 96.38 142 ALA A O 1
ATOM 1091 N N . GLU A 1 143 ? 19.602 -8.099 -13.779 1.00 94.38 143 GLU A N 1
ATOM 1092 C CA . GLU A 1 143 ? 20.527 -6.997 -13.452 1.00 94.38 143 GLU A CA 1
ATOM 1093 C C . GLU A 1 143 ? 21.192 -7.122 -12.069 1.00 94.38 143 GLU A C 1
ATOM 1095 O O . GLU A 1 143 ? 22.140 -6.397 -11.765 1.00 94.38 143 GLU A O 1
ATOM 1100 N N . THR A 1 144 ? 20.678 -7.987 -11.197 1.00 95.81 144 THR A N 1
ATOM 1101 C CA . THR A 1 144 ? 21.095 -8.094 -9.795 1.00 95.81 144 THR A CA 1
ATOM 1102 C C . THR A 1 144 ? 21.195 -9.549 -9.368 1.00 95.81 144 THR A C 1
ATOM 1104 O O . THR A 1 144 ? 20.462 -10.396 -9.865 1.00 95.81 144 THR A O 1
ATOM 1107 N N . GLU A 1 145 ? 22.041 -9.843 -8.384 1.00 95.69 145 GLU A N 1
ATOM 1108 C CA . GLU A 1 145 ? 22.062 -11.152 -7.714 1.00 95.69 145 GLU A CA 1
ATOM 1109 C C . GLU A 1 145 ? 21.224 -11.176 -6.426 1.00 95.69 145 GLU A C 1
ATOM 1111 O O . GLU A 1 145 ? 20.980 -12.241 -5.862 1.00 95.69 145 GLU A O 1
ATOM 1116 N N . ASN A 1 146 ? 20.733 -10.020 -5.963 1.00 97.00 146 ASN A N 1
ATOM 1117 C CA . ASN A 1 146 ? 19.876 -9.946 -4.782 1.00 97.00 146 ASN A CA 1
ATOM 1118 C C . ASN A 1 146 ? 18.466 -10.464 -5.118 1.00 97.00 146 ASN A C 1
ATOM 1120 O O . ASN A 1 146 ? 17.740 -9.826 -5.878 1.00 97.00 146 ASN A O 1
ATOM 1124 N N . ALA A 1 147 ? 18.079 -11.597 -4.525 1.00 94.31 147 ALA A N 1
ATOM 1125 C CA . ALA A 1 147 ? 16.806 -12.275 -4.785 1.00 94.31 147 ALA A CA 1
ATOM 1126 C C . ALA A 1 147 ? 15.563 -11.406 -4.518 1.00 94.31 147 ALA A C 1
ATOM 1128 O O . ALA A 1 147 ? 14.592 -11.467 -5.268 1.00 94.31 147 ALA A O 1
ATOM 1129 N N . GLU A 1 148 ? 15.599 -10.564 -3.491 1.00 94.25 148 GLU A N 1
ATOM 1130 C CA . GLU A 1 148 ? 14.505 -9.650 -3.170 1.00 94.25 148 GLU A CA 1
ATOM 1131 C C . GLU A 1 148 ? 14.399 -8.533 -4.210 1.00 94.25 148 GLU A C 1
ATOM 1133 O O . GLU A 1 148 ? 13.323 -8.258 -4.739 1.00 94.25 148 GLU A O 1
ATOM 1138 N N . PHE A 1 149 ? 15.536 -7.965 -4.613 1.00 97.19 149 PHE A N 1
ATOM 1139 C CA . PHE A 1 149 ? 15.549 -6.939 -5.650 1.00 97.19 149 PHE A CA 1
ATOM 1140 C C . PHE A 1 149 ? 15.148 -7.496 -7.026 1.00 97.19 149 PHE A C 1
ATOM 1142 O O . PHE A 1 149 ? 14.565 -6.769 -7.827 1.00 97.19 149 PHE A O 1
ATOM 1149 N N . LYS A 1 150 ? 15.346 -8.798 -7.297 1.00 98.19 150 LYS A N 1
ATOM 1150 C CA . LYS A 1 150 ? 14.753 -9.459 -8.480 1.00 98.19 150 LYS A CA 1
ATOM 1151 C C . LYS A 1 150 ? 13.225 -9.370 -8.469 1.00 98.19 150 LYS A C 1
ATOM 1153 O O . LYS A 1 150 ? 12.627 -9.125 -9.519 1.00 98.19 150 LYS A O 1
ATOM 1158 N N . CYS A 1 151 ? 12.597 -9.528 -7.304 1.00 97.94 151 CYS A N 1
ATOM 1159 C CA . CYS A 1 151 ? 11.146 -9.402 -7.148 1.00 97.94 151 CYS A CA 1
ATOM 1160 C C . CYS A 1 151 ? 10.690 -7.956 -7.389 1.00 97.94 151 CYS A C 1
ATOM 1162 O O . CYS A 1 151 ? 9.763 -7.740 -8.169 1.00 97.94 151 CYS A O 1
ATOM 1164 N N . VAL A 1 152 ? 11.405 -6.968 -6.835 1.00 98.31 152 VAL A N 1
ATOM 1165 C CA . VAL A 1 152 ? 11.160 -5.535 -7.097 1.00 98.31 152 VAL A CA 1
ATOM 1166 C C . VAL A 1 152 ? 11.196 -5.235 -8.596 1.00 98.31 152 VAL A C 1
ATOM 1168 O O . VAL A 1 152 ? 10.252 -4.664 -9.142 1.00 98.31 152 VAL A O 1
ATOM 1171 N N . LEU A 1 153 ? 12.259 -5.651 -9.294 1.00 98.31 153 LEU A N 1
ATOM 1172 C CA . LEU A 1 153 ? 12.395 -5.409 -10.734 1.00 98.31 153 LEU A CA 1
ATOM 1173 C C . LEU A 1 153 ? 11.305 -6.120 -11.542 1.00 98.31 153 LEU A C 1
ATOM 1175 O O . LEU A 1 153 ? 10.822 -5.557 -12.521 1.00 98.31 153 LEU A O 1
ATOM 1179 N N . SER A 1 154 ? 10.877 -7.311 -11.115 1.00 98.25 154 SER A N 1
ATOM 1180 C CA . SER A 1 154 ? 9.782 -8.050 -11.755 1.00 98.25 154 SER A CA 1
ATOM 1181 C C . SER A 1 154 ? 8.453 -7.302 -11.629 1.00 98.25 154 SER A C 1
ATOM 1183 O O . SER A 1 154 ? 7.790 -7.062 -12.639 1.00 98.25 154 SER A O 1
ATOM 1185 N N . VAL A 1 155 ? 8.111 -6.844 -10.418 1.00 98.25 155 VAL A N 1
ATOM 1186 C CA . VAL A 1 155 ? 6.913 -6.025 -10.167 1.00 98.25 155 VAL A CA 1
ATOM 1187 C C . VAL A 1 155 ? 6.950 -4.753 -11.009 1.00 98.25 155 VAL A C 1
ATOM 1189 O O . VAL A 1 155 ? 5.995 -4.457 -11.724 1.00 98.25 155 VAL A O 1
ATOM 1192 N N . LEU A 1 156 ? 8.066 -4.020 -11.001 1.00 98.50 156 LEU A N 1
ATOM 1193 C CA . LEU A 1 156 ? 8.191 -2.779 -11.766 1.00 98.50 156 LEU A CA 1
ATOM 1194 C C . LEU A 1 156 ? 8.118 -3.007 -13.275 1.00 98.50 156 LEU A C 1
ATOM 1196 O O . LEU A 1 156 ? 7.477 -2.221 -13.971 1.00 98.50 156 LEU A O 1
ATOM 1200 N N . ARG A 1 157 ? 8.718 -4.084 -13.791 1.00 98.50 157 ARG A N 1
ATOM 1201 C CA . ARG A 1 157 ? 8.626 -4.451 -15.208 1.00 98.50 157 ARG A CA 1
ATOM 1202 C C . ARG A 1 157 ? 7.174 -4.632 -15.635 1.00 98.50 157 ARG A C 1
ATOM 1204 O O . ARG A 1 157 ? 6.761 -4.042 -16.632 1.00 98.50 157 ARG A O 1
ATOM 1211 N N . GLU A 1 158 ? 6.401 -5.411 -14.883 1.00 98.25 158 GLU A N 1
ATOM 1212 C CA . GLU A 1 158 ? 4.981 -5.617 -15.172 1.00 98.25 158 GLU A CA 1
ATOM 1213 C C . GLU A 1 158 ? 4.160 -4.336 -15.012 1.00 98.25 158 GLU A C 1
ATOM 1215 O O . GLU A 1 158 ? 3.261 -4.064 -15.809 1.00 98.25 158 GLU A O 1
ATOM 1220 N N . SER A 1 159 ? 4.460 -3.554 -13.976 1.00 98.19 159 SER A N 1
ATOM 1221 C CA . SER A 1 159 ? 3.767 -2.308 -13.661 1.00 98.19 159 SER A CA 1
ATOM 1222 C C . SER A 1 159 ? 3.930 -1.283 -14.787 1.00 98.19 159 SER A C 1
ATOM 1224 O O . SER A 1 159 ? 2.936 -0.771 -15.297 1.00 98.19 159 SER A O 1
ATOM 1226 N N . ILE A 1 160 ? 5.164 -1.077 -15.264 1.00 98.44 160 ILE A N 1
ATOM 1227 C CA . ILE A 1 160 ? 5.499 -0.143 -16.353 1.00 98.44 160 ILE A CA 1
ATOM 1228 C C . ILE A 1 160 ? 4.842 -0.559 -17.672 1.00 98.44 160 ILE A C 1
ATOM 1230 O O . ILE A 1 160 ? 4.378 0.291 -18.429 1.00 98.44 160 ILE A O 1
ATOM 1234 N N . GLN A 1 161 ? 4.760 -1.863 -17.952 1.00 97.94 161 GLN A N 1
ATOM 1235 C CA . GLN A 1 161 ? 4.066 -2.360 -19.143 1.00 97.94 161 GLN A CA 1
ATOM 1236 C C . GLN A 1 161 ? 2.556 -2.078 -19.115 1.00 97.94 161 GLN A C 1
ATOM 1238 O O . GLN A 1 161 ? 1.953 -1.906 -20.175 1.00 97.94 161 GLN A O 1
ATOM 1243 N N . LYS A 1 162 ? 1.944 -2.043 -17.924 1.00 97.81 162 LYS A N 1
ATOM 1244 C CA . LYS A 1 162 ? 0.510 -1.764 -17.739 1.00 97.81 162 LYS A CA 1
ATOM 1245 C C . LYS A 1 162 ? 0.222 -0.259 -17.727 1.00 97.81 162 LYS A C 1
ATOM 1247 O O . LYS A 1 162 ? -0.733 0.181 -18.361 1.00 97.81 162 LYS A O 1
ATOM 1252 N N . ASP A 1 163 ? 1.036 0.517 -17.019 1.00 97.94 163 ASP A N 1
ATOM 1253 C CA . ASP A 1 163 ? 0.969 1.978 -16.950 1.00 97.94 163 ASP A CA 1
ATOM 1254 C C . ASP A 1 163 ? 2.387 2.549 -16.773 1.00 97.94 163 ASP A C 1
ATOM 1256 O O . ASP A 1 163 ? 2.923 2.521 -15.663 1.00 97.94 163 ASP A O 1
ATOM 1260 N N . PRO A 1 164 ? 2.995 3.111 -17.833 1.00 97.94 164 PRO A N 1
ATOM 1261 C CA . PRO A 1 164 ? 4.392 3.546 -17.819 1.00 97.94 164 PRO A CA 1
ATOM 1262 C C . PRO A 1 164 ? 4.622 4.860 -17.064 1.00 97.94 164 PRO A C 1
ATOM 1264 O O . PRO A 1 164 ? 5.710 5.426 -17.137 1.00 97.94 164 PRO A O 1
ATOM 1267 N N . THR A 1 165 ? 3.594 5.405 -16.408 1.00 97.94 165 THR A N 1
ATOM 1268 C CA . THR A 1 165 ? 3.696 6.664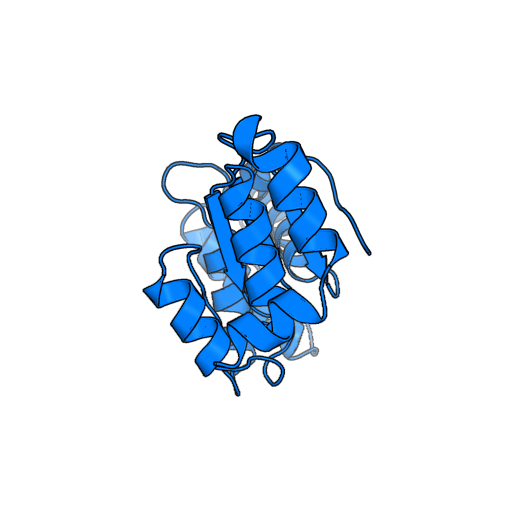 -15.657 1.00 97.94 165 THR A CA 1
ATOM 1269 C C . THR A 1 165 ? 3.077 6.583 -14.257 1.00 97.94 165 THR A C 1
ATOM 1271 O O . THR A 1 165 ? 2.969 7.611 -13.582 1.00 97.94 165 THR A O 1
ATOM 1274 N N . LYS A 1 166 ? 2.667 5.388 -13.810 1.00 98.00 166 LYS A N 1
ATOM 1275 C CA . LYS A 1 166 ? 2.048 5.134 -12.501 1.00 98.00 166 LYS A CA 1
ATOM 1276 C C . LYS A 1 166 ? 2.895 5.692 -11.358 1.00 98.00 166 LYS A C 1
ATOM 1278 O O . LYS A 1 166 ? 2.407 6.488 -10.554 1.00 98.00 166 LYS A O 1
ATOM 1283 N N . TRP A 1 167 ? 4.162 5.301 -11.289 1.00 97.94 167 TRP A N 1
ATOM 1284 C CA . TRP A 1 167 ? 5.057 5.630 -10.180 1.00 97.94 167 TRP A CA 1
ATOM 1285 C C . TRP A 1 167 ? 5.483 7.098 -10.211 1.00 97.94 167 TRP A C 1
ATOM 1287 O O . TRP A 1 167 ? 5.584 7.744 -9.170 1.00 97.94 167 TRP A O 1
ATOM 1297 N N . SER A 1 168 ? 5.646 7.670 -11.402 1.00 97.56 168 SER A N 1
ATOM 1298 C CA . SER A 1 168 ? 5.944 9.086 -11.614 1.00 97.56 168 SER A CA 1
ATOM 1299 C C . SER A 1 168 ? 4.799 9.998 -11.187 1.00 97.56 168 SER A C 1
ATOM 1301 O O . SER A 1 168 ? 5.054 11.101 -10.696 1.00 97.56 168 SER A O 1
ATOM 1303 N N . ARG A 1 169 ? 3.541 9.579 -11.384 1.00 96.81 169 ARG A N 1
ATOM 1304 C CA . ARG A 1 169 ? 2.371 10.305 -10.866 1.00 96.81 169 ARG A CA 1
ATOM 1305 C C . ARG A 1 169 ? 2.271 10.143 -9.348 1.00 96.81 169 ARG A C 1
ATOM 1307 O O . ARG A 1 169 ? 2.203 11.156 -8.657 1.00 96.81 169 ARG A O 1
ATOM 1314 N N . MET A 1 170 ? 2.411 8.921 -8.833 1.00 96.62 170 MET A N 1
ATOM 1315 C CA . MET A 1 170 ? 2.406 8.629 -7.392 1.00 96.62 170 MET A CA 1
ATOM 1316 C C . MET A 1 170 ? 3.463 9.429 -6.616 1.00 96.62 170 MET A C 1
ATOM 1318 O O . MET A 1 170 ? 3.169 10.060 -5.604 1.00 96.62 170 MET A O 1
ATOM 1322 N N . ALA A 1 171 ? 4.696 9.493 -7.122 1.00 95.00 171 ALA A N 1
ATOM 1323 C CA . ALA A 1 171 ? 5.788 10.230 -6.488 1.00 95.00 171 ALA A CA 1
ATOM 1324 C C . ALA A 1 171 ? 5.536 11.748 -6.382 1.00 95.00 171 ALA A C 1
ATOM 1326 O O . ALA A 1 171 ? 6.211 12.422 -5.606 1.00 95.00 171 ALA A O 1
ATOM 1327 N N . LYS A 1 172 ? 4.598 12.306 -7.163 1.00 92.25 172 LYS A N 1
ATOM 1328 C CA . LYS A 1 172 ? 4.195 13.720 -7.077 1.00 92.25 172 LYS A CA 1
ATOM 1329 C C . LYS A 1 172 ? 3.088 13.957 -6.050 1.00 92.25 172 LYS A C 1
ATOM 1331 O O . LYS A 1 172 ? 2.945 15.090 -5.594 1.00 92.25 172 LYS A O 1
ATOM 1336 N N . THR A 1 173 ? 2.285 12.940 -5.733 1.00 84.06 173 THR A N 1
ATOM 1337 C CA . THR A 1 173 ? 1.111 13.083 -4.859 1.00 84.06 173 THR A CA 1
ATOM 1338 C C . THR A 1 173 ? 1.426 12.843 -3.390 1.00 84.06 173 THR A C 1
ATOM 1340 O O . THR A 1 173 ? 0.836 13.510 -2.544 1.00 84.06 173 THR A O 1
ATOM 1343 N N . VAL A 1 174 ? 2.361 11.940 -3.083 1.00 82.38 174 VAL A N 1
ATOM 1344 C CA . VAL A 1 174 ? 2.695 11.567 -1.700 1.00 82.38 174 VAL A CA 1
ATOM 1345 C C . VAL A 1 174 ? 3.321 12.750 -0.951 1.00 82.38 174 VAL A C 1
ATOM 1347 O O . VAL A 1 174 ? 4.396 13.237 -1.310 1.00 82.38 174 VAL A O 1
ATOM 1350 N N . ARG A 1 175 ? 2.652 13.210 0.113 1.00 68.50 175 ARG A N 1
ATOM 1351 C CA . ARG A 1 175 ? 3.113 14.272 1.016 1.00 68.50 175 ARG A CA 1
ATOM 1352 C C . ARG A 1 175 ? 3.650 13.649 2.307 1.00 68.50 175 ARG A C 1
ATOM 1354 O O . ARG A 1 175 ? 2.878 13.106 3.083 1.00 68.50 175 ARG A O 1
ATOM 1361 N N . GLY A 1 176 ? 4.949 13.809 2.560 1.00 56.72 176 GLY A N 1
ATOM 1362 C CA . GLY A 1 176 ? 5.589 13.413 3.820 1.00 56.72 176 GLY A CA 1
ATOM 1363 C C . GLY A 1 176 ? 5.986 11.936 3.875 1.00 56.72 176 GLY A C 1
ATOM 1364 O O . GLY A 1 176 ? 5.185 11.052 3.587 1.00 56.72 176 GLY A O 1
ATOM 1365 N N . ARG A 1 177 ? 7.250 11.695 4.233 1.00 46.12 177 ARG A N 1
ATOM 1366 C CA . ARG A 1 177 ? 7.743 10.417 4.749 1.00 46.12 177 ARG A CA 1
ATOM 1367 C C . ARG A 1 177 ? 7.891 10.615 6.255 1.00 46.12 177 ARG A C 1
ATOM 1369 O O . ARG A 1 177 ? 8.665 11.486 6.651 1.00 46.12 177 ARG A O 1
ATOM 1376 N N . GLU A 1 178 ? 7.128 9.903 7.071 1.00 41.22 178 GLU A N 1
ATOM 1377 C CA . GLU A 1 178 ? 7.482 9.739 8.483 1.00 41.22 178 GLU A CA 1
ATOM 1378 C C . GLU A 1 178 ? 8.230 8.413 8.587 1.00 41.22 178 GLU A C 1
ATOM 1380 O O . GLU A 1 178 ? 7.618 7.357 8.706 1.00 41.22 178 GLU A O 1
ATOM 1385 N N . ASP A 1 179 ? 9.556 8.484 8.453 1.00 32.03 179 ASP A N 1
ATOM 1386 C CA . ASP A 1 179 ? 10.444 7.405 8.877 1.00 32.03 179 ASP A CA 1
ATOM 1387 C C . ASP A 1 179 ? 10.468 7.467 10.420 1.00 32.03 179 ASP A C 1
ATOM 1389 O O . ASP A 1 179 ? 10.966 8.449 10.983 1.00 32.03 179 ASP A O 1
ATOM 1393 N N . VAL A 1 180 ? 9.840 6.495 11.093 1.00 29.08 180 VAL 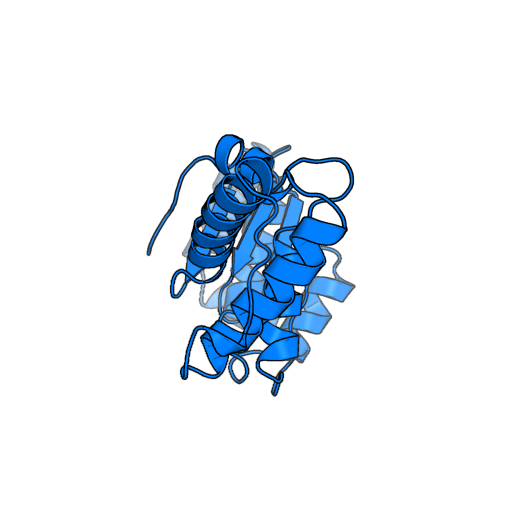A N 1
ATOM 1394 C CA . VAL A 1 180 ? 9.830 6.373 12.569 1.00 29.08 180 VAL A CA 1
ATOM 1395 C C . VAL A 1 180 ? 11.068 5.626 13.049 1.00 29.08 180 VAL A C 1
ATOM 1397 O O . VAL A 1 180 ? 11.416 4.602 12.423 1.00 29.08 180 VAL A O 1
#

pLDDT: mean 93.65, std 10.96, range [29.08, 98.62]

Sequence (180 aa):
LLRHLAEHEMPGLMETRKEYGAAQPLKGVNITGSLHMTIQTGVLIETLQALGATVRWCSCNIFSTQDHAASAIAKAQTASVFAWKGETLEEYWWCTEQALTWPGKDGPDMIVDDGGDATLLIHEGKRREEAFAKDGTLPDPAETENAEFKCVLSVLRESIQKDPTKWSRMAKTVRGREDV

Foldseek 3Di:
DLLVVLCVVCVVLVVLLVVQLVVLQQAPFEEFEAAQQDSNVLSVLLSNVSSHYAAFYEYNDQARHDVVSQVVCVVVVSYHYQYDHRDDLLSRVVRLVVSQDDPPDLGGQEYHYEPCVNVVLLVVLLVQLVVCVVPNDQQALVVDPPPSVSSSSVVSRVVCVVPSCSSVSHVVRHDDDPHD

Organism: Oxyrrhis marina (NCBI:txid2969)

Nearest PDB structures (foldseek):
  5hm8-assembly2_H  TM=9.549E-01  e=2.869E-20  Cryptosporidium parvum Iowa II
  5utu-assembly2_H  TM=9.623E-01  e=5.174E-20  Cryptosporidium parvum Iowa II
  5hm8-assembly1_C  TM=9.559E-01  e=3.424E-20  Cryptosporidium parvum Iowa II
  5utu-assembly1_C  TM=9.620E-01  e=5.174E-20  Cryptosporidium parvum Iowa II
  5tj9-assembly1_A  TM=9.522E-01  e=5.822E-20  Cryptosporidium parvum Iowa II

Mean predicted aligned error: 3.89 Å

Radius of gyration: 17.06 Å; Cα contacts (8 Å, |Δi|>4): 326; chains: 1; bounding box: 37×34×52 Å

InterPro domains:
  IPR000043 Adenosylhomocysteinase-like [PF05221] (4-176)
  IPR000043 Adenosylhomocysteinase-like [PTHR23420] (5-127)
  IPR000043 Adenosylhomocysteinase-like [SM00996] (4-177)
  IPR042172 Adenosylhomocysteinase-like superfamily [G3DSA:3.40.50.1480] (3-179)

Secondary structure (DSSP, 8-state):
-HHHHHHHH-HHHHHHHHHHTTT-TTTT-EEEEES--SHHHHHHHHHHHHTT-EEEEE-SSTTT--HHHHHHHHHHTSSEEE--TT--HHHHHHHHHHHH--TTSSS-SEEEESSSHHHHHHHHHHHHHHHHHHH-PPP-GGG-S-HHHHHHHHHHHHHHHH-TTHHHHHHHH---EEE-

Solvent-accessible surface area (backbone atoms only — not comparable to full-atom values): 9297 Å² total; per-residue (Å²): 112,71,66,64,56,49,50,68,78,35,54,67,59,53,46,50,38,67,74,38,27,87,70,29,81,34,56,85,40,34,37,24,35,25,40,52,32,25,62,65,45,42,56,51,49,47,38,46,32,49,21,34,26,48,41,25,26,15,42,58,43,42,73,53,27,33,52,72,31,40,49,49,37,44,74,68,63,46,32,52,66,38,63,50,56,69,45,51,68,60,54,46,54,47,19,46,52,54,27,48,56,38,92,98,50,61,36,34,41,31,51,46,45,46,93,44,60,68,58,46,50,38,56,50,34,27,55,46,31,55,44,27,75,72,75,64,52,67,59,54,41,84,80,52,89,50,72,66,57,26,37,53,25,46,52,43,32,56,44,39,74,76,43,60,52,50,33,55,46,22,65,72,52,49,54,68,81,57,82,123